Protein AF-A0A524D6E2-F1 (afdb_monomer)

Solvent-accessible surface area (backbone atoms only — not comparable to full-atom values): 16833 Å² total; per-residue (Å²): 96,35,36,47,26,42,24,37,19,41,78,68,62,78,94,51,56,70,67,58,39,50,53,50,49,57,64,48,39,58,55,50,36,52,50,49,55,52,50,46,50,57,36,43,76,75,73,28,54,68,74,40,39,32,40,21,22,34,39,78,40,74,77,66,96,82,85,77,48,86,92,45,41,68,63,51,49,59,48,46,59,56,48,51,54,53,51,55,58,48,29,64,77,44,72,35,65,35,39,19,32,21,55,29,44,43,36,72,49,91,70,83,54,68,65,60,49,59,57,53,68,46,47,42,56,55,38,70,74,32,87,45,39,23,26,15,39,32,21,27,31,92,90,63,44,70,33,63,66,52,51,54,54,50,52,55,41,49,58,64,25,53,82,37,76,70,48,35,61,28,48,40,82,36,61,65,72,61,52,76,40,29,24,45,46,84,16,68,15,25,23,56,6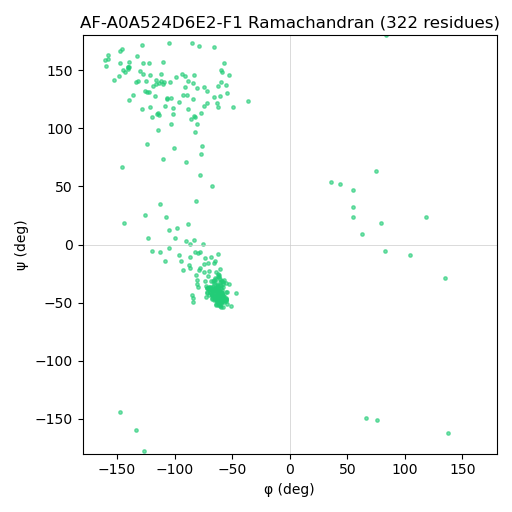2,94,64,42,31,33,12,32,20,36,31,30,11,33,51,54,32,52,43,42,73,74,32,81,55,71,71,39,30,40,52,51,43,26,52,52,46,52,52,50,49,54,56,52,49,53,57,41,49,55,50,17,66,75,68,76,34,41,63,43,29,32,24,65,26,42,36,48,38,80,37,66,74,21,5,43,36,38,35,37,27,66,76,74,42,97,43,76,81,41,90,63,37,69,54,43,50,48,46,58,33,68,20,51,82,84,91,52,91,46,63,28,58,79,46,30,78,76,79,57,49,87,41,16,36,45,49,39,58,76,76,109

Radius of gyration: 20.36 Å; Cα contacts (8 Å, |Δi|>4): 630; chains: 1; bounding box: 58×38×54 Å

Nearest PDB structures (foldseek):
  2nqj-assembly1_A  TM=4.688E-01  e=8.522E-02  Escherichia coli
  2nq9-assembly1_A  TM=4.777E-01  e=1.265E-01  Escherichia coli
  4k1g-assembly2_B  TM=4.687E-01  e=1.338E-01  Escherichia coli K-12
  6rfq-assembly1_E  TM=4.691E-01  e=7.680E-01  Yarrowia lipolytica
  4k3z-assembly1_A-2  TM=4.293E-01  e=7.259E-01  Brucella melitensis bv. 1 str. 16M

pLDDT: mean 92.88, std 7.25, range [51.66, 98.75]

Secondary structure (DSSP, 8-state):
-EEEEEEEEE---TTS-HHHHHHHHHHHHHHHHHHHHHHHHHHHHTT--B--EEEEE--SB-S-TTSS-TTTHHHHHHHHHHHHHHHHHHHHHTT--EEEEEEEEGGG-S---HHHHHHHTTHHHHHHH-TTEEEEEEEEETTTEE-HHHHHHHHHHHHHHTTSTTGGGGEEEEES--GGGT---TTT----SSS-EEEEEEE-HHHHHHHHHH-SSHHHHHHHHHHHHHHHHHHHHHHHHHHHHHHT-EEEEEEEEEE--SSGGG-HHHHHHTTT-SSTTSTTHHHHHHHHHHHS-SS-TTB-S--S----TTT-HHHHHHT-

Mean predicted aligned error: 4.17 Å

Structure (mmCIF, N/CA/C/O backbone):
data_AF-A0A524D6E2-F1
#
_entry.id   AF-A0A524D6E2-F1
#
loop_
_atom_site.group_PDB
_atom_site.id
_atom_site.type_symbol
_atom_site.label_atom_id
_atom_site.label_alt_id
_atom_site.label_comp_id
_atom_site.label_asym_id
_atom_site.label_entity_id
_atom_site.label_seq_id
_atom_site.pdbx_PDB_ins_code
_atom_site.Cartn_x
_atom_site.Cartn_y
_atom_site.Cartn_z
_atom_site.occupancy
_atom_site.B_iso_or_equiv
_atom_site.auth_seq_id
_atom_site.auth_comp_id
_atom_site.auth_asym_id
_atom_site.auth_atom_id
_atom_site.pdbx_PDB_model_num
ATOM 1 N N . MET A 1 1 ? -6.687 -2.190 16.805 1.00 92.81 1 MET A N 1
ATOM 2 C CA . MET A 1 1 ? -5.902 -1.745 15.635 1.00 92.81 1 MET A CA 1
ATOM 3 C C . MET A 1 1 ? -4.507 -2.357 15.601 1.00 92.81 1 MET A C 1
ATOM 5 O O . MET A 1 1 ? -3.911 -2.605 16.647 1.00 92.81 1 MET A O 1
ATOM 9 N N . LYS A 1 2 ? -3.961 -2.511 14.388 1.00 96.00 2 LYS A N 1
ATOM 10 C CA . LYS A 1 2 ? -2.558 -2.835 14.080 1.00 96.00 2 LYS A CA 1
ATOM 11 C C . LYS A 1 2 ? -2.001 -1.914 12.988 1.00 96.00 2 LYS A C 1
ATOM 13 O O . LYS A 1 2 ? -2.765 -1.320 12.223 1.00 96.00 2 LYS A O 1
ATOM 18 N N . ILE A 1 3 ? -0.674 -1.841 12.872 1.00 97.56 3 ILE A N 1
ATOM 19 C CA . ILE A 1 3 ? -0.018 -1.303 11.674 1.00 97.56 3 ILE A CA 1
ATOM 20 C C . ILE A 1 3 ? -0.005 -2.420 10.627 1.00 97.56 3 ILE A C 1
ATOM 22 O O . ILE A 1 3 ? 0.785 -3.362 10.706 1.00 97.56 3 ILE A O 1
ATOM 26 N N . ARG A 1 4 ? -0.893 -2.330 9.635 1.00 95.88 4 ARG A N 1
ATOM 27 C CA . ARG A 1 4 ? -0.997 -3.319 8.553 1.00 95.88 4 ARG A CA 1
ATOM 28 C C . ARG A 1 4 ? 0.272 -3.371 7.721 1.00 95.88 4 ARG A C 1
ATOM 30 O O . ARG A 1 4 ? 0.711 -4.450 7.324 1.00 95.88 4 ARG A O 1
ATOM 37 N N . ALA A 1 5 ? 0.848 -2.205 7.448 1.00 97.06 5 ALA A N 1
ATOM 38 C CA . ALA A 1 5 ? 2.053 -2.102 6.647 1.00 97.06 5 ALA A CA 1
ATOM 39 C C . ALA A 1 5 ? 2.882 -0.872 6.995 1.00 97.06 5 ALA A C 1
ATOM 41 O O . ALA A 1 5 ? 2.333 0.220 7.151 1.00 97.06 5 ALA A O 1
ATOM 42 N N . ILE A 1 6 ? 4.200 -1.049 6.987 1.00 98.25 6 ILE A N 1
ATOM 43 C CA . ILE A 1 6 ? 5.169 0.022 6.747 1.00 98.25 6 ILE A CA 1
ATOM 44 C C . ILE A 1 6 ? 5.622 -0.135 5.297 1.00 98.25 6 ILE A C 1
ATOM 46 O O . ILE A 1 6 ? 6.172 -1.172 4.940 1.00 98.25 6 ILE A O 1
ATOM 50 N N . THR A 1 7 ? 5.360 0.854 4.444 1.00 97.94 7 THR A N 1
ATOM 51 C CA . THR A 1 7 ? 5.777 0.814 3.032 1.00 97.94 7 THR A CA 1
ATOM 52 C C . THR A 1 7 ? 6.823 1.879 2.778 1.00 97.94 7 THR A C 1
ATOM 54 O O . THR A 1 7 ? 6.499 3.063 2.807 1.00 97.94 7 THR A O 1
ATOM 57 N N . ILE A 1 8 ? 8.059 1.463 2.520 1.00 97.56 8 ILE A N 1
ATOM 58 C CA . ILE A 1 8 ? 9.171 2.337 2.143 1.00 97.56 8 ILE A CA 1
ATOM 59 C C . ILE A 1 8 ? 9.200 2.448 0.619 1.00 97.56 8 ILE A C 1
ATOM 61 O O . ILE A 1 8 ? 9.065 1.449 -0.075 1.00 97.56 8 ILE A O 1
ATOM 65 N N . GLY A 1 9 ? 9.384 3.651 0.090 1.00 96.12 9 GLY A N 1
ATOM 66 C CA . GLY A 1 9 ? 9.575 3.900 -1.332 1.00 96.12 9 GLY A CA 1
ATOM 67 C C . GLY A 1 9 ? 10.933 4.531 -1.611 1.00 96.12 9 GLY A C 1
ATOM 68 O O . GLY A 1 9 ? 11.322 5.450 -0.890 1.00 96.12 9 GLY A O 1
ATOM 69 N N . ASP A 1 10 ? 11.625 4.061 -2.651 1.00 95.50 10 ASP A N 1
ATOM 70 C CA . ASP A 1 10 ? 12.885 4.635 -3.157 1.00 95.50 10 ASP A CA 1
ATOM 71 C C . ASP A 1 10 ? 12.984 4.459 -4.688 1.00 95.50 10 ASP A C 1
ATOM 73 O O . ASP A 1 10 ? 12.212 3.714 -5.296 1.00 95.50 10 ASP A O 1
ATOM 77 N N . ASN A 1 11 ? 13.922 5.155 -5.334 1.00 94.06 11 ASN A N 1
ATOM 78 C CA . ASN A 1 11 ? 14.188 4.985 -6.761 1.00 94.06 11 ASN A CA 1
ATOM 79 C C . ASN A 1 11 ? 15.173 3.843 -7.004 1.00 94.06 11 ASN A C 1
ATOM 81 O O . ASN A 1 11 ? 16.371 3.997 -6.776 1.00 94.06 11 ASN A O 1
ATOM 85 N N . ILE A 1 12 ? 14.685 2.729 -7.541 1.00 94.81 12 ILE A N 1
ATOM 86 C CA . ILE A 1 12 ? 15.519 1.579 -7.899 1.00 94.81 12 ILE A CA 1
ATOM 87 C C . ILE A 1 12 ? 16.200 1.838 -9.253 1.00 94.81 12 ILE A C 1
ATOM 89 O O . ILE A 1 12 ? 15.528 2.270 -10.195 1.00 94.81 12 ILE A O 1
ATOM 93 N N . PRO A 1 13 ? 17.507 1.572 -9.419 1.00 93.62 13 PRO A N 1
ATOM 94 C CA . PRO A 1 13 ? 18.223 1.813 -10.669 1.00 93.62 13 PRO A CA 1
ATOM 95 C C . PRO A 1 13 ? 17.928 0.724 -11.717 1.00 93.62 13 PRO A C 1
ATOM 97 O O . PRO A 1 13 ? 18.834 0.045 -12.204 1.00 93.62 13 PRO A O 1
ATOM 100 N N . PHE A 1 14 ? 16.659 0.558 -12.094 1.00 92.19 14 PHE A N 1
ATOM 101 C CA . PHE A 1 14 ? 16.258 -0.347 -13.170 1.00 92.19 14 PHE A CA 1
ATOM 102 C C . PHE A 1 14 ? 17.038 -0.066 -14.453 1.00 92.19 14 PHE A C 1
ATOM 104 O O . PHE A 1 14 ? 17.368 1.084 -14.767 1.00 92.19 14 PHE A O 1
ATOM 111 N N . LEU A 1 15 ? 17.312 -1.139 -15.195 1.00 91.19 15 LEU A N 1
ATOM 112 C CA . LEU A 1 15 ? 18.100 -1.147 -16.428 1.00 91.19 15 LEU A CA 1
ATOM 113 C C . LEU A 1 15 ? 19.569 -0.702 -16.266 1.00 91.19 15 LEU A C 1
ATOM 115 O O . LEU A 1 15 ? 20.278 -0.555 -17.258 1.00 91.19 15 LEU A O 1
ATOM 119 N N . SER A 1 16 ? 20.067 -0.524 -15.036 1.00 91.44 16 SER A N 1
ATOM 120 C CA . SE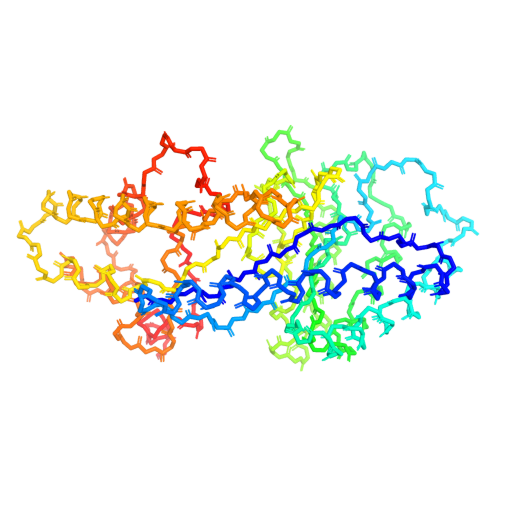R A 1 16 ? 21.513 -0.474 -14.748 1.00 91.44 16 SER A CA 1
ATOM 121 C C . SER A 1 16 ? 22.124 -1.883 -14.718 1.00 91.44 16 SER A C 1
ATOM 123 O O . SER A 1 16 ? 21.415 -2.874 -14.907 1.00 91.44 16 SER A O 1
ATOM 125 N N . SER A 1 17 ? 23.456 -2.031 -14.648 1.00 93.94 17 SER A N 1
ATOM 126 C CA . SER A 1 17 ? 24.073 -3.374 -14.611 1.00 93.94 17 SER A CA 1
ATOM 127 C C . SER A 1 17 ? 23.561 -4.154 -13.401 1.00 93.94 17 SER A C 1
ATOM 129 O O . SER A 1 17 ? 23.257 -3.559 -12.372 1.00 93.94 17 SER A O 1
ATOM 131 N N . ASN A 1 18 ? 23.468 -5.480 -13.518 1.00 95.88 18 ASN A N 1
ATOM 132 C CA . ASN A 1 18 ? 23.015 -6.315 -12.402 1.00 95.88 18 ASN A CA 1
ATOM 133 C C . ASN A 1 18 ? 23.906 -6.125 -11.166 1.00 95.88 18 ASN A C 1
ATOM 135 O O . ASN A 1 18 ? 23.397 -6.091 -10.059 1.00 95.88 18 ASN A O 1
ATOM 139 N N . GLU A 1 19 ? 25.208 -5.899 -11.361 1.00 96.31 19 GLU A N 1
ATOM 140 C CA . GLU A 1 19 ? 26.141 -5.534 -10.289 1.00 96.31 19 GLU A CA 1
ATOM 141 C C . GLU A 1 19 ? 25.764 -4.209 -9.609 1.00 96.31 19 GLU A C 1
ATOM 143 O O . GLU A 1 19 ? 25.676 -4.156 -8.388 1.00 96.31 19 GLU A O 1
ATOM 148 N N . ASN A 1 20 ? 25.474 -3.155 -10.381 1.00 96.19 20 ASN A N 1
ATOM 149 C CA . ASN A 1 20 ? 25.066 -1.860 -9.828 1.00 96.19 20 ASN A CA 1
ATOM 150 C C . ASN A 1 20 ? 23.742 -1.976 -9.060 1.00 96.19 20 ASN A C 1
ATOM 152 O O . ASN A 1 20 ? 23.631 -1.470 -7.945 1.00 96.19 20 ASN A O 1
ATOM 156 N N . LEU A 1 21 ? 22.765 -2.702 -9.616 1.00 97.12 21 LEU A N 1
ATOM 157 C CA . LEU A 1 21 ? 21.513 -2.982 -8.923 1.00 97.12 21 LEU A CA 1
ATOM 158 C C . LEU A 1 21 ? 21.759 -3.732 -7.610 1.00 97.12 21 LEU A C 1
ATOM 160 O O . LEU A 1 21 ? 21.264 -3.287 -6.582 1.00 97.12 21 LEU A O 1
ATOM 164 N N . SER A 1 22 ? 22.525 -4.824 -7.621 1.00 97.56 22 SER A N 1
ATOM 165 C CA . SER A 1 22 ? 22.808 -5.609 -6.414 1.00 97.56 22 SER A CA 1
ATOM 166 C C . SER A 1 22 ? 23.468 -4.766 -5.325 1.00 97.56 22 SER A C 1
ATOM 168 O O . SER A 1 22 ? 22.979 -4.757 -4.198 1.00 97.56 22 SER A O 1
ATOM 170 N N . THR A 1 23 ? 24.503 -3.991 -5.667 1.00 97.62 23 THR A N 1
ATOM 171 C CA . THR A 1 23 ? 25.169 -3.081 -4.720 1.00 97.62 23 THR A CA 1
ATOM 172 C C . THR A 1 23 ? 24.194 -2.046 -4.163 1.00 97.62 23 THR A C 1
ATOM 174 O O . THR A 1 23 ? 24.157 -1.808 -2.958 1.00 97.62 23 THR A O 1
ATOM 177 N N . PHE A 1 24 ? 23.350 -1.460 -5.019 1.00 96.94 24 PHE A N 1
ATOM 178 C CA . PHE A 1 24 ? 22.326 -0.515 -4.579 1.00 96.94 24 PHE A CA 1
ATOM 179 C C . PHE A 1 24 ? 21.336 -1.157 -3.599 1.00 96.94 24 PHE A C 1
ATOM 181 O O . PHE A 1 24 ? 21.019 -0.556 -2.571 1.00 96.94 24 PHE A O 1
ATOM 188 N N . MET A 1 25 ? 20.843 -2.364 -3.900 1.00 97.94 25 MET A N 1
ATOM 189 C CA . MET A 1 25 ? 19.904 -3.070 -3.027 1.00 97.94 25 MET A CA 1
ATOM 190 C C . MET A 1 25 ? 20.558 -3.391 -1.678 1.00 97.94 25 MET A C 1
ATOM 192 O O . MET A 1 25 ? 19.959 -3.114 -0.645 1.00 97.94 25 MET A O 1
ATOM 196 N N . GLU A 1 26 ? 21.798 -3.880 -1.658 1.00 97.25 26 GLU A N 1
ATOM 197 C CA . GLU A 1 26 ? 22.535 -4.180 -0.421 1.00 97.25 26 GLU A CA 1
ATOM 198 C C . GLU A 1 26 ? 22.689 -2.934 0.480 1.00 97.25 26 GLU A C 1
ATOM 200 O O . GLU A 1 26 ? 22.337 -2.933 1.669 1.00 97.25 26 GLU A O 1
ATOM 205 N N . GLU A 1 27 ? 23.140 -1.819 -0.100 1.00 96.75 27 GLU A N 1
ATOM 206 C CA . GLU A 1 27 ? 23.352 -0.563 0.626 1.00 96.75 27 GLU A CA 1
ATOM 207 C C . GLU A 1 27 ? 22.051 0.062 1.147 1.00 96.75 27 GLU A C 1
ATOM 209 O O . GLU A 1 27 ? 22.032 0.670 2.222 1.00 96.75 27 GLU A O 1
ATOM 214 N N . LYS A 1 28 ? 20.961 -0.031 0.380 1.00 97.31 28 LYS A N 1
ATOM 215 C CA . LYS A 1 28 ? 19.680 0.590 0.738 1.00 97.31 28 LYS A CA 1
ATOM 216 C C . LYS A 1 28 ? 18.856 -0.273 1.672 1.00 97.31 28 LYS A C 1
ATOM 218 O O . LYS A 1 28 ? 18.345 0.239 2.669 1.00 97.31 28 LYS A O 1
ATOM 223 N N . LEU A 1 29 ? 18.736 -1.565 1.381 1.00 97.88 29 LEU A N 1
ATOM 224 C CA . LEU A 1 29 ? 17.897 -2.459 2.168 1.00 97.88 29 LEU A CA 1
ATOM 225 C C . LEU A 1 29 ? 18.455 -2.678 3.574 1.00 97.88 29 LEU A C 1
ATOM 227 O O . LEU A 1 29 ? 17.665 -2.766 4.505 1.00 97.88 29 LEU A O 1
ATOM 231 N N . SER A 1 30 ? 19.777 -2.640 3.771 1.00 97.50 30 SER A N 1
ATOM 232 C CA . SER A 1 30 ? 20.366 -2.654 5.120 1.00 97.50 30 SER A CA 1
ATOM 233 C C . SER A 1 30 ? 19.895 -1.473 5.982 1.00 97.50 30 SER A C 1
ATOM 235 O O . SER A 1 30 ? 19.531 -1.646 7.147 1.00 97.50 30 SER A O 1
ATOM 237 N N . LYS A 1 31 ? 19.818 -0.267 5.404 1.00 98.06 31 LYS A N 1
ATOM 238 C CA . LYS A 1 31 ? 19.288 0.926 6.088 1.00 98.06 31 LYS A CA 1
ATOM 239 C C . LYS A 1 31 ? 17.786 0.818 6.337 1.00 98.06 31 LYS A C 1
ATOM 241 O O . LYS A 1 31 ? 17.310 1.166 7.414 1.00 98.06 31 LYS A O 1
ATOM 246 N N . PHE A 1 32 ? 17.034 0.320 5.359 1.00 98.25 32 PHE A N 1
ATOM 247 C CA . PHE A 1 32 ? 15.584 0.158 5.474 1.00 98.25 32 PHE A CA 1
ATOM 248 C C . PHE A 1 32 ? 15.185 -0.926 6.471 1.00 98.25 32 PHE A C 1
ATOM 250 O O . PHE A 1 32 ? 14.230 -0.730 7.220 1.00 98.25 32 PHE A O 1
ATOM 257 N N . GLN A 1 33 ? 15.940 -2.021 6.549 1.00 98.25 33 GLN A N 1
ATOM 258 C CA . GLN A 1 33 ? 15.783 -3.026 7.593 1.00 98.25 33 GLN A CA 1
ATOM 259 C C . GLN A 1 33 ? 15.947 -2.380 8.967 1.00 98.25 33 GLN A C 1
ATOM 261 O O . GLN A 1 33 ? 15.095 -2.560 9.835 1.00 98.25 33 GLN A O 1
ATOM 266 N N . LYS A 1 34 ? 16.990 -1.560 9.146 1.00 98.44 34 LYS A N 1
ATOM 267 C CA . LYS A 1 34 ? 17.230 -0.898 10.426 1.00 98.44 34 LYS A CA 1
ATOM 268 C C . LYS A 1 34 ? 16.104 0.070 10.814 1.00 98.44 34 LYS A C 1
ATOM 270 O O . LYS A 1 34 ? 15.647 0.045 11.956 1.00 98.44 34 LYS A O 1
ATOM 275 N N . LEU A 1 35 ? 15.612 0.865 9.862 1.00 98.62 35 LEU A N 1
ATOM 276 C CA . LEU A 1 35 ? 14.430 1.712 10.050 1.00 98.62 35 LEU A CA 1
ATOM 277 C C . LEU A 1 35 ? 13.195 0.889 10.452 1.00 98.62 35 LEU A C 1
ATOM 279 O O . LEU A 1 35 ? 12.483 1.267 11.381 1.00 98.62 35 LEU A O 1
ATOM 283 N N . ASN A 1 36 ? 12.938 -0.229 9.767 1.00 98.62 36 ASN A N 1
ATOM 284 C CA . ASN A 1 36 ? 11.809 -1.106 10.071 1.00 98.62 36 ASN A CA 1
ATOM 285 C C . ASN A 1 36 ? 11.907 -1.674 11.491 1.00 98.62 36 ASN A C 1
ATOM 287 O O . ASN A 1 36 ? 10.925 -1.621 12.224 1.00 98.62 36 ASN A O 1
ATOM 291 N N . GLU A 1 37 ? 13.074 -2.173 11.904 1.00 98.56 37 GLU A N 1
ATOM 292 C CA . GLU A 1 37 ? 13.299 -2.689 13.262 1.00 98.56 37 GLU A CA 1
ATOM 293 C C . GLU A 1 37 ? 12.996 -1.637 14.337 1.00 98.56 37 GLU A C 1
ATOM 295 O O . GLU A 1 37 ? 12.324 -1.935 15.330 1.00 98.56 37 GLU A O 1
ATOM 300 N N . ASP A 1 38 ? 13.459 -0.403 14.129 1.00 98.69 38 ASP A N 1
ATOM 301 C CA . ASP A 1 38 ? 13.256 0.690 15.077 1.00 98.69 38 ASP A CA 1
ATOM 302 C C . ASP A 1 38 ? 11.782 1.137 15.113 1.00 98.69 38 ASP A C 1
ATOM 304 O O . ASP A 1 38 ? 11.210 1.265 16.196 1.00 98.69 38 ASP A O 1
ATOM 308 N N . LEU A 1 39 ? 11.117 1.270 13.956 1.00 98.69 39 LEU A N 1
ATOM 309 C CA . LEU A 1 39 ? 9.676 1.553 13.884 1.00 98.69 39 LEU A CA 1
ATOM 310 C C . LEU A 1 39 ? 8.843 0.459 14.563 1.00 98.69 39 LEU A C 1
ATOM 312 O O . LEU A 1 39 ? 7.952 0.764 15.353 1.00 98.69 39 LEU A O 1
ATOM 316 N N . ILE A 1 40 ? 9.137 -0.816 14.289 1.00 98.75 40 ILE A N 1
ATOM 317 C CA . ILE A 1 40 ? 8.452 -1.961 14.905 1.00 98.75 40 ILE A CA 1
ATOM 318 C C . ILE A 1 40 ? 8.597 -1.909 16.426 1.00 98.75 40 ILE A C 1
ATOM 320 O O . ILE A 1 40 ? 7.624 -2.125 17.153 1.00 98.75 40 ILE A O 1
ATOM 324 N N . LYS A 1 41 ? 9.799 -1.602 16.921 1.00 98.69 41 LYS A N 1
ATOM 325 C CA . LYS A 1 41 ? 10.058 -1.461 18.352 1.00 98.69 41 LYS A CA 1
ATOM 326 C C . LYS A 1 41 ? 9.246 -0.318 18.963 1.00 98.69 41 LYS A C 1
ATOM 328 O O . LYS A 1 41 ? 8.600 -0.531 19.988 1.00 98.69 41 LYS A O 1
ATOM 333 N N . GLU A 1 42 ? 9.242 0.863 18.350 1.00 98.62 42 GLU A N 1
ATOM 334 C CA . GLU A 1 42 ? 8.511 2.016 18.885 1.00 98.62 42 GLU A CA 1
ATOM 335 C C . GLU A 1 42 ? 6.990 1.836 18.823 1.00 98.62 42 GLU A C 1
ATOM 337 O O . GLU A 1 42 ? 6.290 2.156 19.785 1.00 98.62 42 GLU A O 1
ATOM 342 N N . PHE A 1 43 ? 6.457 1.227 17.761 1.00 98.62 43 PHE A N 1
ATOM 343 C CA . PHE A 1 43 ? 5.037 0.871 17.713 1.00 98.62 43 PHE A CA 1
ATOM 344 C C . PHE A 1 43 ? 4.671 -0.167 18.775 1.00 98.62 43 PHE A C 1
ATOM 346 O O . PHE A 1 43 ? 3.650 -0.022 19.452 1.00 98.62 43 PHE A O 1
ATOM 353 N N . LYS A 1 44 ? 5.540 -1.151 19.027 1.00 98.31 44 LYS A N 1
ATOM 354 C CA . LYS A 1 44 ? 5.337 -2.121 20.107 1.00 98.31 44 LYS A CA 1
ATOM 355 C C . LYS A 1 44 ? 5.326 -1.463 21.491 1.00 98.31 44 LYS A C 1
ATOM 357 O O . LYS A 1 44 ? 4.535 -1.878 22.337 1.00 98.31 44 LYS A O 1
ATOM 362 N N . ASN A 1 45 ? 6.138 -0.427 21.722 1.00 98.06 45 ASN A N 1
ATOM 363 C CA . ASN A 1 45 ? 6.150 0.325 22.988 1.00 98.06 45 ASN A CA 1
ATOM 364 C C . ASN A 1 45 ? 4.802 1.001 23.288 1.00 98.06 45 ASN A C 1
ATOM 366 O O . ASN A 1 45 ? 4.449 1.169 24.454 1.00 98.06 45 ASN A O 1
ATOM 370 N N . VAL A 1 46 ? 4.032 1.349 22.252 1.00 97.31 46 VAL A N 1
ATOM 371 C CA . VAL A 1 46 ? 2.663 1.881 22.378 1.00 97.31 46 VAL A CA 1
ATOM 372 C C . VAL A 1 46 ? 1.578 0.815 22.171 1.00 97.31 46 VAL A C 1
ATOM 374 O O . VAL A 1 46 ? 0.405 1.146 22.016 1.00 97.31 46 VAL A O 1
ATOM 377 N N . GLY A 1 47 ? 1.948 -0.469 22.200 1.00 97.06 47 GLY A N 1
ATOM 378 C CA . GLY A 1 47 ? 1.017 -1.598 22.135 1.00 97.06 47 GLY A CA 1
ATOM 379 C C . GLY A 1 47 ? 0.507 -1.939 20.733 1.00 97.06 47 GLY A C 1
ATOM 380 O O . GLY A 1 47 ? -0.508 -2.622 20.617 1.00 97.06 47 GLY A O 1
ATOM 381 N N . LEU A 1 48 ? 1.180 -1.480 19.675 1.00 97.56 48 LEU A N 1
ATOM 382 C CA . LEU A 1 48 ? 0.803 -1.743 18.287 1.00 97.56 48 LEU A CA 1
ATOM 383 C C . LEU A 1 48 ? 1.747 -2.756 17.638 1.00 97.56 48 LEU A C 1
ATOM 385 O O . LEU A 1 48 ? 2.963 -2.579 17.608 1.00 97.56 48 LEU A O 1
ATOM 389 N N . GLU A 1 49 ? 1.168 -3.812 17.077 1.00 97.69 49 GLU A N 1
ATOM 390 C CA . GLU A 1 49 ? 1.891 -4.772 16.244 1.00 97.69 49 GLU A CA 1
ATOM 391 C C . GLU A 1 49 ? 1.998 -4.264 14.803 1.00 97.69 49 GLU A C 1
ATOM 393 O O . GLU A 1 49 ? 1.066 -3.642 14.282 1.00 97.69 49 GLU A O 1
ATOM 398 N N . VAL A 1 50 ? 3.114 -4.585 14.147 1.00 98.12 50 VAL A N 1
ATOM 399 C CA . VAL A 1 50 ? 3.307 -4.387 12.707 1.00 98.12 50 VAL A CA 1
ATOM 400 C C . VAL A 1 50 ? 3.159 -5.736 12.017 1.00 98.12 50 VAL A C 1
ATOM 402 O O . VAL A 1 50 ? 3.822 -6.695 12.405 1.00 98.12 50 VAL A O 1
ATOM 405 N N . GLN A 1 51 ? 2.278 -5.819 11.021 1.00 97.00 51 GLN A N 1
ATOM 406 C CA . GLN A 1 51 ? 2.024 -7.068 10.300 1.00 97.00 51 GLN A CA 1
ATOM 407 C C . GLN A 1 51 ? 3.022 -7.300 9.170 1.00 97.00 51 GLN A C 1
ATOM 409 O O . GLN A 1 51 ? 3.459 -8.430 8.999 1.00 97.00 51 GLN A O 1
ATOM 414 N N . THR A 1 52 ? 3.335 -6.261 8.388 1.00 97.44 52 THR A N 1
ATOM 415 C CA . THR A 1 52 ? 4.221 -6.394 7.224 1.00 97.44 52 THR A CA 1
ATOM 416 C C . THR A 1 52 ? 5.096 -5.162 7.006 1.00 97.44 52 THR A C 1
ATOM 418 O O . THR A 1 52 ? 4.688 -4.031 7.296 1.00 97.44 52 THR A O 1
ATOM 421 N N . THR A 1 53 ? 6.279 -5.375 6.446 1.00 98.19 53 THR A N 1
ATOM 422 C CA . THR A 1 53 ? 7.184 -4.351 5.923 1.00 98.19 53 THR A CA 1
ATOM 423 C C . THR A 1 53 ? 7.294 -4.517 4.411 1.00 98.19 53 THR A C 1
ATOM 425 O O . THR A 1 53 ? 7.282 -5.621 3.870 1.00 98.19 53 THR A O 1
ATOM 428 N N . ARG A 1 54 ? 7.306 -3.405 3.683 1.00 98.19 54 ARG A N 1
ATOM 429 C CA . ARG A 1 54 ? 7.158 -3.418 2.226 1.00 98.19 54 ARG A CA 1
ATOM 430 C C . ARG A 1 54 ? 8.071 -2.399 1.580 1.00 98.19 54 ARG A C 1
ATOM 432 O O . ARG A 1 54 ? 8.353 -1.353 2.164 1.00 98.19 54 ARG A O 1
ATOM 439 N N . LEU A 1 55 ? 8.454 -2.682 0.343 1.00 97.75 55 LEU A N 1
ATOM 440 C CA . LEU A 1 55 ? 9.184 -1.771 -0.525 1.00 97.75 55 LEU A CA 1
ATOM 441 C C . LEU A 1 55 ? 8.329 -1.418 -1.745 1.00 97.75 55 LEU A C 1
ATOM 443 O O . LEU A 1 55 ? 7.662 -2.277 -2.310 1.00 97.75 55 LEU A O 1
ATOM 447 N N . CYS A 1 56 ? 8.368 -0.178 -2.211 1.00 96.75 56 CYS A N 1
ATOM 448 C CA . CYS A 1 56 ? 7.877 0.168 -3.537 1.00 96.75 56 CYS A CA 1
ATOM 449 C C . CYS A 1 56 ? 8.898 0.992 -4.317 1.00 96.75 56 CYS A C 1
ATOM 451 O O . CYS A 1 56 ? 9.694 1.737 -3.748 1.00 96.75 56 CYS A O 1
ATOM 453 N N . SER A 1 57 ? 8.899 0.843 -5.636 1.00 95.38 57 SER A N 1
ATOM 454 C CA . SER A 1 57 ? 9.761 1.637 -6.508 1.00 95.38 57 SER A CA 1
ATOM 455 C C . SER A 1 57 ? 8.974 2.708 -7.240 1.00 95.38 57 SER A C 1
ATOM 457 O O . SER A 1 57 ? 7.740 2.733 -7.243 1.00 95.38 57 SER A O 1
ATOM 459 N N . GLN A 1 58 ? 9.693 3.567 -7.951 1.00 93.38 58 GLN A N 1
ATOM 460 C CA . GLN A 1 58 ? 9.100 4.360 -9.014 1.00 93.38 58 GLN A CA 1
ATOM 461 C C . GLN A 1 58 ? 8.441 3.481 -10.086 1.00 93.38 58 GLN A C 1
ATOM 463 O O . GLN A 1 58 ? 8.835 2.317 -10.235 1.00 93.38 58 GLN A O 1
ATOM 468 N N . PRO A 1 59 ? 7.464 4.017 -10.845 1.00 91.44 59 PRO A N 1
ATOM 469 C CA . PRO A 1 59 ? 6.901 3.298 -11.975 1.00 91.44 59 PRO A CA 1
ATOM 470 C C . PRO A 1 59 ? 7.999 2.892 -12.956 1.00 91.44 59 PRO A C 1
ATOM 472 O O . PRO A 1 59 ? 8.869 3.711 -13.264 1.00 91.44 59 PRO A O 1
ATOM 475 N N . LEU A 1 60 ? 7.941 1.663 -13.470 1.00 88.50 60 LEU A N 1
ATOM 476 C CA . LEU A 1 60 ? 8.915 1.176 -14.451 1.00 88.50 60 LEU A CA 1
ATOM 477 C C . LEU A 1 60 ? 8.892 2.021 -15.728 1.00 88.50 60 LEU A C 1
ATOM 479 O O . LEU A 1 60 ? 9.942 2.309 -16.305 1.00 88.50 60 LEU A O 1
ATOM 483 N N . TYR A 1 61 ? 7.705 2.500 -16.105 1.00 82.75 61 TYR A N 1
ATOM 484 C CA . TYR A 1 61 ? 7.511 3.415 -17.221 1.00 82.75 61 TYR A CA 1
ATOM 485 C C . TYR A 1 61 ? 6.784 4.707 -16.776 1.00 82.75 61 TYR A C 1
ATOM 487 O O . TYR A 1 61 ? 5.552 4.803 -16.836 1.00 82.75 61 TYR A O 1
ATOM 495 N N . PRO A 1 62 ? 7.519 5.732 -16.294 1.00 69.19 62 PRO A N 1
ATOM 496 C CA . PRO A 1 62 ? 6.942 6.945 -15.705 1.00 69.19 62 PRO A CA 1
ATOM 497 C C . PRO A 1 62 ? 6.526 8.026 -16.724 1.00 69.19 62 PRO A C 1
ATOM 499 O O . PRO A 1 62 ? 6.057 9.083 -16.299 1.00 69.19 62 PRO A O 1
ATOM 502 N N . ASN A 1 63 ? 6.636 7.750 -18.034 1.00 63.56 63 ASN A N 1
ATOM 503 C CA . ASN A 1 63 ? 6.369 8.655 -19.166 1.00 63.56 63 ASN A CA 1
ATOM 504 C C . ASN A 1 63 ? 7.449 9.730 -19.422 1.00 63.56 63 ASN A C 1
ATOM 506 O O . ASN A 1 63 ? 7.178 10.929 -19.355 1.00 63.56 63 ASN A O 1
ATOM 510 N N . THR A 1 64 ? 8.668 9.299 -19.755 1.00 52.09 64 THR A N 1
ATOM 511 C CA . THR A 1 64 ? 9.700 10.165 -20.350 1.00 52.09 64 THR A CA 1
ATOM 512 C C . THR A 1 64 ? 10.380 9.434 -21.498 1.00 52.09 64 THR A C 1
ATOM 514 O O . THR A 1 64 ? 10.835 8.302 -21.326 1.00 52.09 64 THR A O 1
ATOM 517 N N . GLU A 1 65 ? 10.441 10.105 -22.647 1.00 51.66 65 GLU A N 1
ATOM 518 C CA . GLU A 1 65 ? 11.370 9.836 -23.744 1.00 51.66 65 GLU A CA 1
ATOM 519 C C . GLU A 1 65 ? 12.730 9.399 -23.156 1.00 51.66 65 GLU A C 1
ATOM 521 O O . GLU A 1 65 ? 13.254 10.102 -22.299 1.00 51.66 65 GLU A O 1
ATOM 526 N N . GLU A 1 66 ? 13.229 8.211 -23.542 1.00 52.56 66 GLU A N 1
ATOM 527 C CA . GLU A 1 66 ? 14.657 7.804 -23.627 1.00 52.56 66 GLU A CA 1
ATOM 528 C C . GLU A 1 66 ? 15.044 6.420 -23.063 1.00 52.56 66 GLU A C 1
ATOM 530 O O . GLU A 1 66 ? 15.981 5.836 -23.601 1.00 52.56 66 GLU A O 1
ATOM 535 N N . LYS A 1 67 ? 14.377 5.819 -22.060 1.00 56.78 67 LYS A N 1
ATOM 536 C CA . LYS A 1 67 ? 14.911 4.555 -21.477 1.00 56.78 67 LYS A CA 1
ATOM 537 C C . LYS A 1 67 ? 14.530 3.270 -22.221 1.00 56.78 67 LYS A C 1
ATOM 539 O O . LYS A 1 67 ? 15.403 2.453 -22.512 1.00 56.78 67 LYS A O 1
ATOM 544 N N . ILE A 1 68 ? 13.247 3.088 -22.528 1.00 64.19 68 ILE A N 1
ATOM 545 C CA . ILE A 1 68 ? 12.742 1.914 -23.253 1.00 64.19 68 ILE A CA 1
ATOM 546 C C . ILE A 1 68 ? 12.061 2.417 -24.525 1.00 64.19 68 ILE A C 1
ATOM 548 O O . ILE A 1 68 ? 11.109 3.193 -24.451 1.00 64.19 68 ILE A O 1
ATOM 552 N N . ASN A 1 69 ? 12.584 2.016 -25.680 1.00 71.50 69 ASN A N 1
ATOM 553 C CA . ASN A 1 69 ? 12.049 2.294 -27.008 1.00 71.50 69 ASN A CA 1
ATOM 554 C C . ASN A 1 69 ? 11.926 0.983 -27.803 1.00 71.50 69 ASN A C 1
ATOM 556 O O . ASN A 1 69 ? 12.408 -0.065 -27.377 1.00 71.50 69 ASN A O 1
ATOM 560 N N . GLU A 1 70 ? 11.298 1.038 -28.976 1.00 69.31 70 GLU A N 1
ATOM 561 C CA . GLU A 1 70 ? 11.060 -0.156 -29.802 1.00 69.31 70 GLU A CA 1
ATOM 562 C C . GLU A 1 70 ? 12.349 -0.917 -30.166 1.00 69.31 70 GLU A C 1
ATOM 564 O O . GLU A 1 70 ? 12.331 -2.140 -30.275 1.00 69.31 70 GLU A O 1
ATOM 569 N N . ASN A 1 71 ? 13.488 -0.229 -30.301 1.00 74.44 71 ASN A N 1
ATOM 570 C CA . ASN A 1 71 ? 14.746 -0.856 -30.716 1.00 74.44 71 ASN A CA 1
ATOM 571 C C . ASN A 1 71 ? 15.442 -1.631 -29.588 1.00 74.44 71 ASN A C 1
ATOM 573 O O . ASN A 1 71 ? 16.280 -2.480 -29.878 1.00 74.44 71 ASN A O 1
ATOM 577 N N . ASN A 1 72 ? 15.128 -1.343 -28.321 1.00 83.25 72 ASN A N 1
ATOM 578 C CA . ASN A 1 72 ? 15.772 -1.969 -27.162 1.00 83.25 72 ASN A CA 1
ATOM 579 C C . ASN A 1 72 ? 14.789 -2.676 -26.215 1.00 83.25 72 ASN A C 1
ATOM 581 O O . ASN A 1 72 ? 15.204 -3.151 -25.158 1.00 83.25 72 ASN A O 1
ATOM 585 N N . VAL A 1 73 ? 13.503 -2.768 -26.575 1.00 86.75 73 VAL A N 1
ATOM 586 C CA . VAL A 1 73 ? 12.465 -3.364 -25.720 1.00 86.75 73 VAL A CA 1
ATOM 587 C C . VAL A 1 73 ? 12.820 -4.789 -25.300 1.00 86.75 73 VAL A C 1
ATOM 589 O O . VAL A 1 73 ? 12.795 -5.085 -24.112 1.00 86.75 73 VAL A O 1
ATOM 592 N N . LYS A 1 74 ? 13.245 -5.649 -26.232 1.00 88.44 74 LYS A N 1
ATOM 593 C CA . LYS A 1 74 ? 13.557 -7.057 -25.935 1.00 88.44 74 LYS A CA 1
ATOM 594 C C . LYS A 1 74 ? 14.717 -7.209 -24.954 1.00 88.44 74 LYS A C 1
ATOM 596 O O . LYS A 1 74 ? 14.571 -7.901 -23.956 1.00 88.44 74 LYS A O 1
ATOM 601 N N . GLU A 1 75 ? 15.825 -6.514 -25.206 1.00 88.94 75 GLU A N 1
ATOM 602 C CA . GLU A 1 75 ? 16.999 -6.520 -24.322 1.00 88.94 75 GLU A CA 1
ATOM 603 C C . GLU A 1 75 ? 16.651 -5.970 -22.930 1.00 88.94 75 GLU A C 1
ATOM 605 O O . GLU A 1 75 ? 17.055 -6.525 -21.910 1.00 88.94 75 GLU A O 1
ATOM 610 N N . ASN A 1 76 ? 15.851 -4.901 -22.868 1.00 89.44 76 ASN A N 1
ATOM 611 C CA . ASN A 1 76 ? 15.401 -4.335 -21.602 1.00 89.44 76 ASN A CA 1
ATOM 612 C C . ASN A 1 76 ? 14.464 -5.277 -20.840 1.00 89.44 76 ASN A C 1
ATOM 614 O O . ASN A 1 76 ? 14.579 -5.361 -19.621 1.00 89.44 76 ASN A O 1
ATOM 618 N N . LEU A 1 77 ? 13.567 -5.990 -21.525 1.00 90.69 77 LEU A N 1
ATOM 619 C CA . LEU A 1 77 ? 12.705 -6.993 -20.900 1.00 90.69 77 LEU A CA 1
ATOM 620 C C . LEU A 1 77 ? 13.533 -8.164 -20.355 1.00 90.69 77 LEU A C 1
ATOM 622 O O . LEU A 1 77 ? 13.391 -8.489 -19.185 1.00 90.69 77 LEU A O 1
ATOM 626 N N . GLU A 1 78 ? 14.474 -8.713 -21.130 1.00 91.19 78 GLU A N 1
ATOM 627 C CA . GLU A 1 78 ? 15.399 -9.758 -20.647 1.00 91.19 78 GLU A CA 1
ATOM 628 C C . GLU A 1 78 ? 16.217 -9.290 -19.433 1.00 91.19 78 GLU A C 1
ATOM 630 O O . GLU A 1 78 ? 16.486 -10.044 -18.494 1.00 91.19 78 GLU A O 1
ATOM 635 N N . ARG A 1 79 ? 16.608 -8.015 -19.411 1.00 92.31 79 ARG A N 1
ATOM 636 C CA . ARG A 1 79 ? 17.281 -7.428 -18.255 1.00 92.31 79 ARG A CA 1
ATOM 637 C C . ARG A 1 79 ? 16.354 -7.324 -17.050 1.00 92.31 79 ARG A C 1
ATOM 639 O O . ARG A 1 79 ? 16.786 -7.646 -15.949 1.00 92.31 79 ARG A O 1
ATOM 646 N N . LEU A 1 80 ? 15.109 -6.891 -17.241 1.00 92.94 80 LEU A N 1
ATOM 647 C CA . LEU A 1 80 ? 14.116 -6.805 -16.170 1.00 92.94 80 LEU A CA 1
ATOM 648 C C . LEU A 1 80 ? 13.807 -8.176 -15.565 1.00 92.94 80 LEU A C 1
ATOM 650 O O . LEU A 1 80 ? 13.699 -8.245 -14.344 1.00 92.94 80 LEU A O 1
ATOM 654 N N . ASP A 1 81 ? 13.761 -9.242 -16.373 1.00 92.75 81 ASP A N 1
ATOM 655 C CA . ASP A 1 81 ? 13.603 -10.625 -15.895 1.00 92.75 81 ASP A CA 1
ATOM 656 C C . ASP A 1 81 ? 14.645 -10.927 -14.796 1.00 92.75 81 ASP A C 1
ATOM 658 O O . ASP A 1 81 ? 14.301 -11.264 -13.664 1.00 92.75 81 ASP A O 1
ATOM 662 N N . ASN A 1 82 ? 15.926 -10.671 -15.086 1.00 94.69 82 ASN A N 1
ATOM 663 C CA . ASN A 1 82 ? 17.019 -10.869 -14.128 1.00 94.69 82 ASN A CA 1
ATOM 664 C C . ASN A 1 82 ? 16.956 -9.901 -12.931 1.00 94.69 82 ASN A C 1
ATOM 666 O O . ASN A 1 82 ? 17.333 -10.246 -11.811 1.00 94.69 82 ASN A O 1
ATOM 670 N N . GLN A 1 83 ? 16.527 -8.658 -13.155 1.00 96.12 83 GLN A N 1
ATOM 671 C CA . GLN A 1 83 ? 16.497 -7.639 -12.105 1.00 96.12 83 GLN A CA 1
ATOM 672 C C . GLN A 1 83 ? 15.387 -7.879 -11.083 1.00 96.12 83 GLN A C 1
ATOM 674 O O . GLN A 1 83 ? 15.610 -7.629 -9.899 1.00 96.12 83 GLN A O 1
ATOM 679 N N . PHE A 1 84 ? 14.222 -8.380 -11.502 1.00 96.56 84 PHE A N 1
ATOM 680 C CA . PHE A 1 84 ? 13.180 -8.785 -10.562 1.00 96.56 84 PHE A CA 1
ATOM 681 C C . PHE A 1 84 ? 13.671 -9.913 -9.658 1.00 96.56 84 PHE A C 1
ATOM 683 O O . PHE A 1 84 ? 13.519 -9.801 -8.445 1.00 96.56 84 PHE A O 1
ATOM 690 N N . GLU A 1 85 ? 14.354 -10.921 -10.202 1.00 96.81 85 GLU A N 1
ATOM 691 C CA . GLU A 1 85 ? 14.942 -11.995 -9.397 1.00 96.81 85 GLU A CA 1
ATOM 692 C C . GLU A 1 85 ? 15.913 -11.452 -8.330 1.00 96.81 85 GLU A C 1
ATOM 694 O O . GLU A 1 85 ? 15.818 -11.813 -7.153 1.00 96.81 85 GLU A O 1
ATOM 699 N N . ILE A 1 86 ? 16.815 -10.538 -8.714 1.00 97.75 86 ILE A N 1
ATOM 700 C CA . ILE A 1 86 ? 17.758 -9.883 -7.789 1.00 97.75 86 ILE A CA 1
ATOM 701 C C . ILE A 1 86 ? 17.007 -9.117 -6.701 1.00 97.75 86 ILE A C 1
ATOM 703 O O . ILE A 1 86 ? 17.347 -9.242 -5.523 1.00 97.75 86 ILE A O 1
ATOM 707 N N . ILE A 1 87 ? 15.990 -8.334 -7.071 1.00 98.06 87 ILE A N 1
ATOM 708 C CA . ILE A 1 87 ? 15.211 -7.548 -6.112 1.00 98.06 87 ILE A CA 1
ATOM 709 C C . ILE A 1 87 ? 14.544 -8.483 -5.109 1.00 98.06 87 ILE A C 1
ATOM 711 O O . ILE A 1 87 ? 14.766 -8.311 -3.915 1.00 98.06 87 ILE A O 1
ATOM 715 N N . ILE A 1 88 ? 13.804 -9.492 -5.574 1.00 97.56 88 ILE A N 1
ATOM 716 C CA . ILE A 1 88 ? 13.044 -10.410 -4.716 1.00 97.56 88 ILE A CA 1
ATOM 717 C C . ILE A 1 88 ? 13.960 -11.171 -3.748 1.00 97.56 88 ILE A C 1
ATOM 719 O O . ILE A 1 88 ? 13.705 -11.156 -2.545 1.00 97.56 88 ILE A O 1
ATOM 723 N N . LYS A 1 89 ? 15.083 -11.728 -4.224 1.00 97.31 89 LYS A N 1
ATOM 724 C CA . LYS A 1 89 ? 16.084 -12.385 -3.357 1.00 97.31 89 LYS A CA 1
ATOM 725 C C . LYS A 1 89 ? 16.675 -11.438 -2.311 1.00 97.31 89 LYS A C 1
ATOM 727 O O . LYS A 1 89 ? 16.974 -11.835 -1.182 1.00 97.31 89 LYS A O 1
ATOM 732 N N . SER A 1 90 ? 16.848 -10.170 -2.680 1.00 97.94 90 SER A N 1
ATOM 733 C CA . SER A 1 90 ? 17.350 -9.155 -1.755 1.00 97.94 90 SER A CA 1
ATOM 734 C C . SER A 1 90 ? 16.331 -8.873 -0.644 1.00 97.94 90 SER A C 1
ATOM 736 O O . SER A 1 90 ? 16.722 -8.751 0.511 1.00 97.94 90 SER A O 1
ATOM 738 N N . LEU A 1 91 ? 15.026 -8.829 -0.942 1.00 97.44 91 LEU A N 1
ATOM 739 C CA . LEU A 1 91 ? 13.988 -8.614 0.081 1.00 97.44 91 LEU A CA 1
ATOM 740 C C . LEU A 1 91 ? 14.015 -9.690 1.172 1.00 97.44 91 LEU A C 1
ATOM 742 O O . LEU A 1 91 ? 13.971 -9.351 2.355 1.00 97.44 91 LEU A O 1
ATOM 746 N N . GLU A 1 92 ? 14.153 -10.961 0.779 1.00 95.50 92 GLU A N 1
ATOM 747 C CA . GLU A 1 92 ? 14.251 -12.096 1.709 1.00 95.50 92 GLU A CA 1
ATOM 748 C C . GLU A 1 92 ? 15.447 -11.942 2.656 1.00 95.50 92 GLU A C 1
ATOM 750 O O . GLU A 1 92 ? 15.328 -12.151 3.862 1.00 95.50 92 GLU A O 1
ATOM 755 N N . THR A 1 93 ? 16.588 -11.502 2.122 1.00 97.44 93 THR A N 1
ATOM 756 C CA . THR A 1 93 ? 17.820 -11.287 2.896 1.00 97.44 93 THR A CA 1
ATOM 757 C C . THR A 1 93 ? 17.648 -10.213 3.977 1.00 97.44 93 THR A C 1
ATOM 759 O O . THR A 1 93 ? 18.217 -10.328 5.063 1.00 97.44 93 THR A O 1
ATOM 762 N N . TYR A 1 94 ? 16.845 -9.183 3.700 1.00 97.75 94 TYR A N 1
ATOM 763 C CA . TYR A 1 94 ? 16.647 -8.023 4.577 1.00 97.75 94 TYR A CA 1
ATOM 764 C C . TYR A 1 94 ? 15.301 -8.016 5.318 1.00 97.75 94 TYR A C 1
ATOM 766 O O . TYR A 1 94 ? 14.947 -7.005 5.926 1.00 97.75 94 TYR A O 1
ATOM 774 N N . ASN A 1 95 ? 14.570 -9.137 5.318 1.00 96.81 95 ASN A N 1
ATOM 775 C CA . ASN A 1 95 ? 13.275 -9.297 5.993 1.00 96.81 95 ASN A CA 1
ATOM 776 C C . ASN A 1 95 ? 12.233 -8.241 5.574 1.00 96.81 95 ASN A C 1
ATOM 778 O O . ASN A 1 95 ? 11.579 -7.621 6.418 1.00 96.81 95 ASN A O 1
ATOM 782 N N . ILE A 1 96 ? 12.106 -8.019 4.265 1.00 97.94 96 ILE A N 1
ATOM 783 C CA . ILE A 1 96 ? 11.043 -7.203 3.670 1.00 97.94 96 ILE A CA 1
ATOM 784 C C . ILE A 1 96 ? 10.058 -8.144 2.983 1.00 97.94 96 ILE A C 1
ATOM 786 O O . ILE A 1 96 ? 10.455 -8.937 2.136 1.00 97.94 96 ILE A O 1
ATOM 790 N N . ASP A 1 97 ? 8.776 -8.058 3.334 1.00 98.12 97 ASP A N 1
ATOM 791 C CA . ASP A 1 97 ? 7.791 -9.059 2.912 1.00 98.12 97 ASP A CA 1
ATOM 792 C C . ASP A 1 97 ? 7.452 -8.948 1.423 1.00 98.12 97 ASP A C 1
ATOM 794 O O . ASP A 1 97 ? 7.366 -9.953 0.718 1.00 98.12 97 ASP A O 1
ATOM 798 N N . TYR A 1 98 ? 7.232 -7.720 0.941 1.00 98.12 98 TYR A N 1
ATOM 799 C CA . TYR A 1 98 ? 6.653 -7.485 -0.383 1.00 98.12 98 TYR A CA 1
ATOM 800 C C . TYR A 1 98 ? 7.285 -6.311 -1.120 1.00 98.12 98 TYR A C 1
ATOM 802 O O . TYR A 1 98 ? 7.690 -5.314 -0.516 1.00 98.12 98 TYR A O 1
ATOM 810 N N . PHE A 1 99 ? 7.264 -6.396 -2.449 1.00 97.88 99 PHE A N 1
ATOM 811 C CA . PHE A 1 99 ? 7.677 -5.334 -3.350 1.00 97.88 99 PHE A CA 1
ATOM 812 C C . PHE A 1 99 ? 6.571 -4.950 -4.329 1.00 97.88 99 PHE A C 1
ATOM 814 O O . PHE A 1 99 ? 5.987 -5.812 -4.977 1.00 97.88 99 PHE A O 1
ATOM 821 N N . ALA A 1 100 ? 6.301 -3.650 -4.458 1.00 96.94 100 ALA A N 1
ATOM 822 C CA . ALA A 1 100 ? 5.379 -3.118 -5.454 1.00 96.94 100 ALA A CA 1
ATOM 823 C C . ALA A 1 100 ? 6.075 -2.205 -6.461 1.00 96.94 100 ALA A C 1
ATOM 825 O O . ALA A 1 100 ? 6.859 -1.321 -6.109 1.00 96.94 100 ALA A O 1
ATOM 826 N N . CYS A 1 101 ? 5.708 -2.361 -7.727 1.00 93.38 101 CYS A N 1
ATOM 827 C CA . CYS A 1 101 ? 6.106 -1.443 -8.778 1.00 93.38 101 CYS A CA 1
ATOM 828 C C . CYS A 1 101 ? 4.943 -1.191 -9.737 1.00 93.38 101 CYS A C 1
ATOM 830 O O . CYS A 1 101 ? 4.401 -2.120 -10.335 1.00 93.38 101 CYS A O 1
ATOM 832 N N . CYS A 1 102 ? 4.574 0.075 -9.928 1.00 94.19 102 CYS A N 1
ATOM 833 C CA . CYS A 1 102 ? 3.624 0.452 -10.970 1.00 94.19 102 CYS A CA 1
ATOM 834 C C . CYS A 1 102 ? 4.233 0.181 -12.353 1.00 94.19 102 CYS A C 1
ATOM 836 O O . CYS A 1 102 ? 5.328 0.657 -12.654 1.00 94.19 102 CYS A O 1
ATOM 838 N N . SER A 1 103 ? 3.530 -0.562 -13.206 1.00 93.25 103 SER A N 1
ATOM 839 C CA . SER A 1 103 ? 4.018 -0.902 -14.538 1.00 93.25 103 SER A CA 1
ATOM 840 C C . SER A 1 103 ? 4.257 0.353 -15.365 1.00 93.25 103 SER A C 1
ATOM 842 O O . SER A 1 103 ? 5.342 0.581 -15.896 1.00 93.25 103 SER A O 1
ATOM 844 N N . MET A 1 104 ? 3.237 1.206 -15.433 1.00 91.19 104 MET A N 1
ATOM 845 C CA . MET A 1 104 ? 3.282 2.449 -16.187 1.00 91.19 104 MET A CA 1
ATOM 846 C C . MET A 1 104 ? 2.217 3.430 -15.708 1.00 91.19 104 MET A C 1
ATOM 848 O O . MET A 1 104 ? 1.146 3.048 -15.229 1.00 91.19 104 MET A O 1
ATOM 852 N N . LEU A 1 105 ? 2.500 4.714 -15.911 1.00 91.94 105 LEU A N 1
ATOM 853 C CA . LEU A 1 105 ? 1.525 5.788 -15.741 1.00 91.94 105 LEU A CA 1
ATOM 854 C C . LEU A 1 105 ? 0.802 6.037 -17.071 1.00 91.94 105 LEU A C 1
ATOM 856 O O . LEU A 1 105 ? 1.037 7.038 -17.751 1.00 91.94 105 LEU A O 1
ATOM 860 N N . ALA A 1 106 ? -0.047 5.085 -17.466 1.00 92.50 106 ALA A N 1
ATOM 861 C CA . ALA A 1 106 ? -0.741 5.094 -18.750 1.00 92.50 106 ALA A CA 1
ATOM 862 C C . ALA A 1 106 ? -1.724 6.264 -18.913 1.00 92.50 106 ALA A C 1
ATOM 864 O O . ALA A 1 106 ? -1.984 6.689 -20.039 1.00 92.50 106 ALA A O 1
ATOM 865 N N . ASP A 1 107 ? -2.219 6.837 -17.812 1.00 91.00 107 ASP A N 1
ATOM 866 C CA . ASP A 1 107 ? -3.004 8.079 -17.822 1.00 91.00 107 ASP A CA 1
ATOM 867 C C . ASP A 1 107 ? -2.227 9.279 -18.399 1.00 91.00 107 ASP A C 1
ATOM 869 O O . ASP A 1 107 ? -2.831 10.265 -18.819 1.00 91.00 107 ASP A O 1
ATOM 873 N N . ARG A 1 108 ? -0.888 9.218 -18.411 1.00 89.81 108 ARG A N 1
ATOM 874 C CA . ARG A 1 108 ? -0.010 10.290 -18.911 1.00 89.81 108 ARG A CA 1
ATOM 875 C C . ARG A 1 108 ? 0.405 10.107 -20.365 1.00 89.81 108 ARG A C 1
ATOM 877 O O . ARG A 1 108 ? 0.938 11.048 -20.956 1.00 89.81 108 ARG A O 1
ATOM 884 N N . LEU A 1 109 ? 0.208 8.918 -20.924 1.00 87.75 109 LEU A N 1
ATOM 885 C CA . LEU A 1 109 ? 0.637 8.606 -22.279 1.00 87.75 109 LEU A CA 1
ATOM 886 C C . LEU A 1 109 ? -0.241 9.337 -23.290 1.00 87.75 109 LEU A C 1
ATOM 888 O O . LEU A 1 109 ? -1.467 9.287 -23.213 1.00 87.75 109 LEU A O 1
ATOM 892 N N . LYS A 1 110 ? 0.396 9.992 -24.266 1.00 82.81 110 LYS A N 1
ATOM 893 C CA . LYS A 1 110 ? -0.324 10.601 -25.395 1.00 82.81 110 LYS A CA 1
ATOM 894 C C . LYS A 1 110 ? -0.944 9.530 -26.287 1.00 82.81 110 LYS A C 1
ATOM 896 O O . LYS A 1 110 ? -2.084 9.675 -26.709 1.00 82.81 110 LYS A O 1
ATOM 901 N N . ASN A 1 111 ? -0.181 8.471 -26.550 1.00 83.06 111 ASN A N 1
ATOM 902 C CA . ASN A 1 111 ? -0.599 7.302 -27.307 1.00 83.06 111 ASN A CA 1
ATOM 903 C C . ASN A 1 111 ? -0.200 6.054 -26.521 1.00 83.06 111 ASN A C 1
ATOM 905 O O . ASN A 1 111 ? 0.872 6.023 -25.928 1.00 83.06 111 ASN A O 1
ATOM 909 N N . PHE A 1 112 ? -1.068 5.050 -26.533 1.00 89.25 112 PHE A N 1
ATOM 910 C CA . PHE A 1 112 ? -0.766 3.704 -26.065 1.00 89.25 112 PHE A CA 1
ATOM 911 C C . PHE A 1 112 ? -0.680 2.817 -27.307 1.00 89.25 112 PHE A C 1
ATOM 913 O O . PHE A 1 112 ? -1.652 2.755 -28.068 1.00 89.25 112 PHE A O 1
ATOM 920 N N . GLY A 1 113 ? 0.474 2.199 -27.542 1.00 90.06 113 GLY A N 1
ATOM 921 C CA . GLY A 1 113 ? 0.772 1.450 -28.756 1.00 90.06 113 GLY A CA 1
ATOM 922 C C . GLY A 1 113 ? 1.412 0.094 -28.477 1.00 90.06 113 GLY A C 1
ATOM 923 O O . GLY A 1 113 ? 1.283 -0.469 -27.394 1.00 90.06 113 GLY A O 1
ATOM 924 N N . ASN A 1 114 ? 2.086 -0.442 -29.497 1.00 90.00 114 ASN A N 1
ATOM 925 C CA . ASN A 1 114 ? 2.648 -1.794 -29.464 1.00 90.00 114 ASN A CA 1
ATOM 926 C C . ASN A 1 114 ? 3.734 -1.955 -28.395 1.00 90.00 114 ASN A C 1
ATOM 928 O O . ASN A 1 114 ? 3.797 -3.002 -27.766 1.00 90.00 114 ASN A O 1
ATOM 932 N N . LEU A 1 115 ? 4.556 -0.924 -28.174 1.00 88.62 115 LEU A N 1
ATOM 933 C CA . LEU A 1 115 ? 5.613 -0.952 -27.165 1.00 88.62 115 LEU A CA 1
ATOM 934 C C . LEU A 1 115 ? 5.042 -1.147 -25.756 1.00 88.62 115 LEU A C 1
ATOM 936 O O . LEU A 1 115 ? 5.502 -2.009 -25.012 1.00 88.62 115 LEU A O 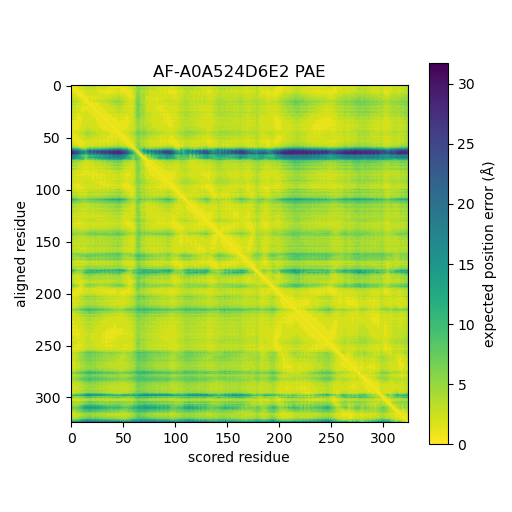1
ATOM 940 N N . GLU A 1 116 ? 4.033 -0.356 -25.384 1.00 91.38 116 GLU A N 1
ATOM 941 C CA . GLU A 1 116 ?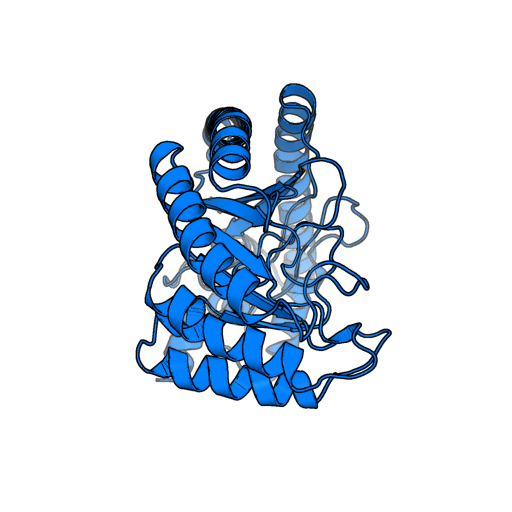 3.394 -0.487 -24.076 1.00 91.38 116 GLU A CA 1
ATOM 942 C C . GLU A 1 116 ? 2.672 -1.827 -23.930 1.00 91.38 116 GLU A C 1
ATOM 944 O O . GLU A 1 116 ? 2.719 -2.425 -22.856 1.00 91.38 116 GLU A O 1
ATOM 949 N N . ASP A 1 117 ? 2.034 -2.308 -25.001 1.00 91.69 117 ASP A N 1
ATOM 950 C CA . ASP A 1 117 ? 1.369 -3.613 -25.022 1.00 91.69 117 ASP A CA 1
ATOM 951 C C . ASP A 1 117 ? 2.382 -4.754 -24.804 1.00 91.69 117 ASP A C 1
ATOM 953 O O . ASP A 1 117 ? 2.157 -5.608 -23.948 1.00 91.69 117 ASP A O 1
ATOM 957 N N . GLU A 1 118 ? 3.538 -4.716 -25.481 1.00 91.25 118 GLU A N 1
ATOM 958 C CA . GLU A 1 118 ? 4.621 -5.705 -25.350 1.00 91.25 118 GLU A CA 1
ATOM 959 C C . GLU A 1 118 ? 5.219 -5.728 -23.934 1.00 91.25 118 GLU A C 1
ATOM 961 O O . GLU A 1 118 ? 5.481 -6.798 -23.384 1.00 91.25 118 GLU A O 1
ATOM 966 N N . ILE A 1 119 ? 5.380 -4.558 -23.304 1.00 91.75 119 ILE A N 1
ATOM 967 C CA . ILE A 1 119 ? 5.824 -4.461 -21.907 1.00 91.75 119 ILE A CA 1
ATOM 968 C C . ILE A 1 119 ? 4.775 -5.064 -20.964 1.00 91.75 119 ILE A C 1
ATOM 970 O O . ILE A 1 119 ? 5.114 -5.848 -20.076 1.00 91.75 119 ILE A O 1
ATOM 974 N N . LEU A 1 120 ? 3.498 -4.711 -21.134 1.00 94.25 120 LEU A N 1
ATOM 975 C CA . LEU A 1 120 ? 2.417 -5.197 -20.272 1.00 94.25 120 LEU A CA 1
ATOM 976 C C . LEU A 1 120 ? 2.191 -6.706 -20.387 1.00 94.25 120 LEU A C 1
ATOM 978 O O . LEU A 1 120 ? 1.851 -7.341 -19.388 1.00 94.25 120 LEU A O 1
ATOM 982 N N . ASP A 1 121 ? 2.420 -7.289 -21.560 1.00 93.56 121 ASP A N 1
ATOM 983 C CA . ASP A 1 121 ? 2.255 -8.724 -21.793 1.00 93.56 121 ASP A CA 1
ATOM 984 C C . ASP A 1 121 ? 3.262 -9.584 -20.997 1.00 93.56 121 ASP A C 1
ATOM 986 O O . ASP A 1 121 ? 3.012 -10.772 -20.782 1.00 93.56 121 ASP A O 1
ATOM 990 N N . LYS A 1 122 ? 4.349 -8.994 -20.472 1.00 93.69 122 LYS A N 1
ATOM 991 C CA . LYS A 1 122 ? 5.298 -9.666 -19.564 1.00 93.69 122 LYS A CA 1
ATOM 992 C C . LYS A 1 122 ? 4.852 -9.720 -18.103 1.00 93.69 122 LYS A C 1
ATOM 994 O O . LYS A 1 122 ? 5.219 -10.651 -17.390 1.00 93.69 122 LYS A O 1
ATOM 999 N N . TYR A 1 123 ? 4.021 -8.783 -17.644 1.00 94.56 123 TYR A N 1
ATOM 1000 C CA . TYR A 1 123 ? 3.629 -8.703 -16.229 1.00 94.56 123 TYR A CA 1
ATOM 1001 C C . TYR A 1 123 ? 2.933 -9.951 -15.680 1.00 94.56 123 TYR A C 1
ATOM 1003 O O . TYR A 1 123 ? 3.232 -10.316 -14.542 1.00 94.56 123 TYR A O 1
ATOM 1011 N N . PRO A 1 124 ? 2.049 -10.644 -16.429 1.00 95.94 124 PRO A N 1
ATOM 1012 C CA . PRO A 1 124 ? 1.482 -11.896 -15.953 1.00 95.94 124 PRO A CA 1
ATOM 1013 C C . PRO A 1 124 ? 2.550 -12.924 -15.579 1.00 95.94 124 PRO A C 1
ATOM 1015 O O . PRO A 1 124 ? 2.420 -13.567 -14.546 1.00 95.94 124 PRO A O 1
ATOM 1018 N N . GLN A 1 125 ? 3.619 -13.044 -16.376 1.00 95.06 125 GLN A N 1
ATOM 1019 C CA . GLN A 1 125 ? 4.721 -13.960 -16.084 1.00 95.06 125 GLN A CA 1
ATOM 1020 C C . GLN A 1 125 ? 5.407 -13.576 -14.766 1.00 95.06 125 GLN A C 1
ATOM 1022 O O . GLN A 1 125 ? 5.497 -14.417 -13.878 1.00 95.06 125 GLN A O 1
ATOM 1027 N N . TYR A 1 126 ? 5.807 -12.310 -14.602 1.00 95.00 126 TYR A N 1
ATOM 1028 C CA . TYR A 1 126 ? 6.486 -11.844 -13.384 1.00 95.00 126 TYR A CA 1
ATOM 1029 C C . TYR A 1 126 ? 5.663 -12.075 -12.118 1.00 95.00 126 TYR A C 1
ATOM 1031 O O . TYR A 1 126 ? 6.180 -12.532 -11.103 1.00 95.00 126 TYR A O 1
ATOM 1039 N N . LEU A 1 127 ? 4.368 -11.767 -12.172 1.00 96.19 127 LEU A N 1
ATOM 1040 C CA . LEU A 1 127 ? 3.487 -11.875 -11.012 1.00 96.19 127 LEU A CA 1
ATOM 1041 C C . LEU A 1 127 ? 3.147 -13.333 -10.677 1.00 96.19 127 LEU A C 1
ATOM 1043 O O . LEU A 1 127 ? 2.974 -13.666 -9.506 1.00 96.19 127 LEU A O 1
ATOM 1047 N N . LEU A 1 128 ? 3.078 -14.219 -11.677 1.00 95.75 128 LEU A N 1
ATOM 1048 C CA . LEU A 1 128 ? 2.935 -15.660 -11.447 1.00 95.75 128 LEU A CA 1
ATOM 1049 C C . LEU A 1 128 ? 4.216 -16.267 -10.862 1.00 95.75 128 LEU A C 1
ATOM 1051 O O . LEU A 1 128 ? 4.125 -17.120 -9.983 1.00 95.75 128 LEU A O 1
ATOM 1055 N N . GLU A 1 129 ? 5.386 -15.806 -11.301 1.00 95.12 129 GLU A N 1
ATOM 1056 C CA . GLU A 1 129 ? 6.687 -16.311 -10.856 1.00 95.12 129 GLU A CA 1
ATOM 1057 C C . GLU A 1 129 ? 7.032 -15.890 -9.420 1.00 95.12 129 GLU A C 1
ATOM 1059 O O . GLU A 1 129 ? 7.504 -16.714 -8.641 1.00 95.12 129 GLU A O 1
ATOM 1064 N N . TYR A 1 130 ? 6.736 -14.643 -9.037 1.00 95.06 130 TYR A N 1
ATOM 1065 C CA . TYR A 1 130 ? 7.133 -14.088 -7.739 1.00 95.06 130 TYR A CA 1
ATOM 1066 C C . TYR A 1 130 ? 5.922 -13.765 -6.854 1.00 95.06 130 TYR A C 1
ATOM 1068 O O . TYR A 1 130 ? 5.159 -12.840 -7.129 1.00 95.06 130 TYR A O 1
ATOM 1076 N N . ASP A 1 131 ? 5.750 -14.502 -5.752 1.00 93.38 131 ASP A N 1
ATOM 1077 C CA . ASP A 1 131 ? 4.646 -14.294 -4.796 1.00 93.38 131 ASP A CA 1
ATOM 1078 C C . ASP A 1 131 ? 4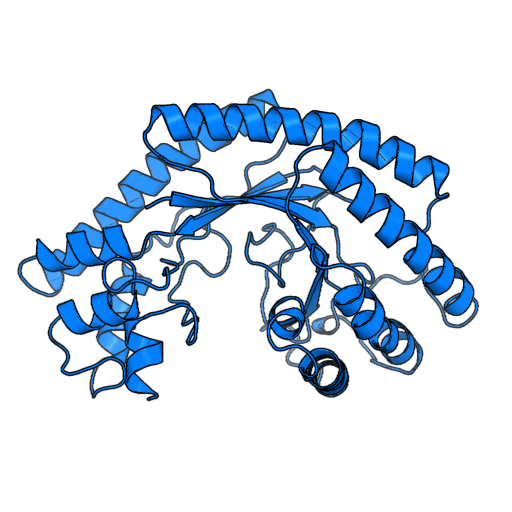.693 -12.930 -4.101 1.00 93.38 131 ASP A C 1
ATOM 1080 O O . ASP A 1 131 ? 3.651 -12.330 -3.834 1.00 93.38 131 ASP A O 1
ATOM 1084 N N . SER A 1 132 ? 5.897 -12.426 -3.833 1.00 96.19 132 SER A N 1
ATOM 1085 C CA . SER A 1 132 ? 6.119 -11.155 -3.145 1.00 96.19 132 SER A CA 1
ATOM 1086 C C . SER A 1 132 ? 6.130 -9.939 -4.075 1.00 96.19 132 SER A C 1
ATOM 1088 O O . SER A 1 132 ? 6.289 -8.814 -3.596 1.00 96.19 132 SER A O 1
ATOM 1090 N N . LEU A 1 133 ? 5.928 -10.135 -5.385 1.00 97.31 133 LEU A N 1
ATOM 1091 C CA . LEU A 1 133 ? 5.837 -9.056 -6.362 1.00 97.31 133 LEU A CA 1
ATOM 1092 C C . LEU A 1 133 ? 4.387 -8.621 -6.573 1.00 97.31 133 LEU A C 1
ATOM 1094 O O . LEU A 1 133 ? 3.514 -9.417 -6.914 1.00 97.31 133 LEU A O 1
ATOM 1098 N N . PHE A 1 134 ? 4.171 -7.317 -6.461 1.00 97.81 134 PHE A N 1
ATOM 1099 C CA . PHE A 1 134 ? 2.911 -6.641 -6.710 1.00 97.81 134 PHE A CA 1
ATOM 1100 C C . PHE A 1 134 ? 3.103 -5.588 -7.801 1.00 97.81 134 PHE A C 1
ATOM 1102 O O . PHE A 1 134 ? 4.151 -4.945 -7.910 1.00 97.81 134 PHE A O 1
ATOM 1109 N N . SER A 1 135 ? 2.080 -5.374 -8.619 1.00 96.94 135 SER A N 1
ATOM 1110 C CA . SER A 1 135 ? 2.134 -4.356 -9.659 1.00 96.94 135 SER A CA 1
ATOM 1111 C C . SER A 1 135 ? 0.787 -3.717 -9.934 1.00 96.94 135 SER A C 1
ATOM 1113 O O . SER A 1 135 ? -0.272 -4.281 -9.690 1.00 96.94 135 SER A O 1
ATOM 1115 N N . SER A 1 136 ? 0.809 -2.507 -10.468 1.00 96.44 136 SER A N 1
ATOM 1116 C CA . SER A 1 136 ? -0.413 -1.824 -10.857 1.00 96.44 136 SER A CA 1
ATOM 1117 C C . SER A 1 136 ? -0.247 -1.084 -12.162 1.00 96.44 136 SER A C 1
ATOM 1119 O O . SER A 1 136 ? 0.857 -0.717 -12.555 1.00 96.44 136 SER A O 1
ATOM 1121 N N . LEU A 1 137 ? -1.369 -0.838 -12.822 1.00 96.06 137 LEU A N 1
ATOM 1122 C CA . LEU A 1 137 ? -1.422 -0.059 -14.045 1.00 96.06 137 LEU A CA 1
ATOM 1123 C C . LEU A 1 137 ? -2.322 1.154 -13.823 1.00 96.06 137 LEU A C 1
ATOM 1125 O O . LEU A 1 137 ? -3.540 1.008 -13.695 1.00 96.06 137 LEU A O 1
ATOM 1129 N N . ASN A 1 138 ? -1.726 2.348 -13.769 1.00 94.31 138 ASN A N 1
ATOM 1130 C CA . ASN A 1 138 ? -2.491 3.582 -13.619 1.00 94.31 138 ASN A CA 1
ATOM 1131 C C . ASN A 1 138 ? -3.021 4.025 -14.982 1.00 94.31 138 ASN A C 1
ATOM 1133 O O . ASN A 1 138 ? -2.246 4.442 -15.839 1.00 94.31 138 ASN A O 1
ATOM 1137 N N . VAL A 1 139 ? -4.335 3.930 -15.187 1.00 95.56 139 VAL A N 1
ATOM 1138 C CA . VAL A 1 139 ? -4.959 4.236 -16.489 1.00 95.56 139 VAL A CA 1
ATOM 1139 C C . VAL A 1 139 ? -5.840 5.475 -16.465 1.00 95.56 139 VAL A C 1
ATOM 1141 O O . VAL A 1 139 ? -6.339 5.871 -17.517 1.00 95.56 139 VAL A O 1
ATOM 1144 N N . ALA A 1 140 ? -6.081 6.075 -15.298 1.00 94.44 140 ALA A N 1
ATOM 1145 C CA . ALA A 1 140 ? -6.932 7.251 -15.221 1.00 94.44 140 ALA A CA 1
ATOM 1146 C C . ALA A 1 140 ? -6.535 8.229 -14.122 1.00 94.44 140 ALA A C 1
ATOM 1148 O O . ALA A 1 140 ? -6.190 7.853 -12.998 1.00 94.44 140 ALA A O 1
ATOM 1149 N N . SER A 1 141 ? -6.728 9.508 -14.430 1.00 92.50 141 SER A N 1
ATOM 1150 C CA . SER A 1 141 ? -6.708 10.579 -13.445 1.00 92.50 141 SER A CA 1
ATOM 1151 C C . SER A 1 141 ? -7.785 11.620 -13.733 1.00 92.50 141 SER A C 1
ATOM 1153 O O . SER A 1 141 ? -8.164 11.847 -14.880 1.00 92.50 141 SER A O 1
ATOM 1155 N N . THR A 1 142 ? -8.260 12.307 -12.694 1.00 92.06 142 THR A N 1
ATOM 1156 C CA . THR A 1 142 ? -9.265 13.377 -12.793 1.00 92.06 142 THR A CA 1
ATOM 1157 C C . THR A 1 142 ? -8.858 14.450 -13.803 1.00 92.06 142 THR A C 1
ATOM 1159 O O . THR A 1 142 ? -9.707 14.992 -14.501 1.00 92.06 142 THR A O 1
ATOM 1162 N N . ASN A 1 143 ? -7.556 14.722 -13.921 1.00 89.75 143 ASN A N 1
ATOM 1163 C CA . ASN A 1 143 ? -7.034 15.779 -14.784 1.00 89.75 143 ASN A CA 1
ATOM 1164 C C . ASN A 1 143 ? -6.794 15.331 -16.235 1.00 89.75 143 ASN A C 1
ATOM 1166 O O . ASN A 1 143 ? -6.686 16.189 -17.107 1.00 89.75 143 ASN A O 1
ATOM 1170 N N . ARG A 1 144 ? -6.663 14.023 -16.503 1.00 90.12 144 ARG A N 1
ATOM 1171 C CA . ARG A 1 144 ? -6.313 13.493 -17.839 1.00 90.12 144 ARG A CA 1
ATOM 1172 C C . ARG A 1 144 ? -7.374 12.574 -18.442 1.00 90.12 144 ARG A C 1
ATOM 1174 O O . ARG A 1 144 ? -7.259 12.189 -19.600 1.00 90.12 144 ARG A O 1
ATOM 1181 N N . GLY A 1 145 ? -8.423 12.252 -17.690 1.00 93.19 145 GLY A N 1
ATOM 1182 C CA . GLY A 1 145 ? -9.445 11.305 -18.113 1.00 93.19 145 GLY A CA 1
ATOM 1183 C C . GLY A 1 145 ? -8.959 9.861 -18.011 1.00 93.19 145 GLY A C 1
ATOM 1184 O O . GLY A 1 145 ? -8.152 9.526 -17.144 1.00 93.19 145 GLY A O 1
ATOM 1185 N N . VAL A 1 146 ? -9.496 8.999 -18.874 1.00 95.44 146 VAL A N 1
ATOM 1186 C CA . VAL A 1 146 ? -9.253 7.551 -18.866 1.00 95.44 146 VAL A CA 1
ATOM 1187 C C . VAL A 1 146 ? -8.561 7.138 -20.160 1.00 95.44 146 VAL A C 1
ATOM 1189 O O . VAL A 1 146 ? -9.071 7.402 -21.250 1.00 95.44 146 VAL A O 1
ATOM 1192 N N . ASN A 1 147 ? -7.447 6.420 -20.050 1.00 95.06 147 ASN A N 1
ATOM 1193 C CA . ASN A 1 147 ? -6.817 5.741 -21.174 1.00 95.06 147 ASN A CA 1
ATOM 1194 C C . ASN A 1 147 ? -7.513 4.392 -21.422 1.00 95.06 147 ASN A C 1
ATOM 1196 O O . ASN A 1 147 ? -7.223 3.386 -20.770 1.00 95.06 147 ASN A O 1
ATOM 1200 N N . LEU A 1 148 ? -8.456 4.372 -22.368 1.00 95.50 148 LEU A N 1
ATOM 1201 C CA . LEU A 1 148 ? -9.254 3.179 -22.679 1.00 95.50 148 LEU A CA 1
ATOM 1202 C C . LEU A 1 148 ? -8.426 2.035 -23.281 1.00 95.50 148 LEU A C 1
ATOM 1204 O O . LEU A 1 148 ? -8.751 0.870 -23.051 1.00 95.50 148 LEU A O 1
ATOM 1208 N N . SER A 1 149 ? -7.362 2.342 -24.025 1.00 95.44 149 SER A N 1
ATOM 1209 C CA . SER A 1 149 ? -6.474 1.324 -24.599 1.00 95.44 149 SER A CA 1
ATOM 1210 C C . SER A 1 149 ? -5.710 0.588 -23.501 1.00 95.44 149 SER A C 1
ATOM 1212 O O . SER A 1 149 ? -5.733 -0.641 -23.459 1.00 95.44 149 SER A O 1
ATOM 1214 N N . ALA A 1 150 ? -5.133 1.330 -22.552 1.00 95.44 150 ALA A N 1
ATOM 1215 C CA . ALA A 1 150 ? -4.456 0.749 -21.397 1.00 95.44 150 ALA A CA 1
ATOM 1216 C C . ALA A 1 150 ? -5.425 -0.014 -20.481 1.00 95.44 150 ALA A C 1
ATOM 1218 O O . ALA A 1 150 ? -5.104 -1.106 -20.019 1.00 95.44 150 ALA A O 1
ATOM 1219 N N . LEU A 1 151 ? -6.641 0.510 -20.270 1.00 96.31 151 LEU A N 1
ATOM 1220 C CA . LEU A 1 151 ? -7.692 -0.199 -19.533 1.00 96.31 151 LEU A CA 1
ATOM 1221 C C . LEU A 1 151 ? -8.061 -1.524 -20.214 1.00 96.31 151 LEU A C 1
ATOM 1223 O O . LEU A 1 151 ? -8.267 -2.530 -19.548 1.00 96.31 151 LEU A O 1
ATOM 1227 N N . LYS A 1 152 ? -8.126 -1.563 -21.548 1.00 95.88 152 LYS A N 1
ATOM 1228 C CA . LYS A 1 152 ? -8.356 -2.815 -22.276 1.00 95.88 152 LYS A CA 1
ATOM 1229 C C . LYS A 1 152 ? -7.184 -3.784 -22.102 1.00 95.88 152 LYS A C 1
ATOM 1231 O O . LYS A 1 152 ? -7.429 -4.960 -21.839 1.00 95.88 152 LYS A O 1
ATOM 1236 N N . ALA A 1 153 ? -5.941 -3.314 -22.209 1.00 96.12 153 ALA A N 1
ATOM 1237 C CA . ALA A 1 153 ? -4.752 -4.145 -22.004 1.00 96.12 153 ALA A CA 1
ATOM 1238 C C . ALA A 1 153 ? -4.713 -4.752 -20.592 1.00 96.12 153 ALA A C 1
ATOM 1240 O O . ALA A 1 153 ? -4.478 -5.950 -20.430 1.00 96.12 153 ALA A O 1
ATOM 1241 N N . SER A 1 154 ? -5.079 -3.970 -19.574 1.00 96.62 154 SER A N 1
ATOM 1242 C CA . SER A 1 154 ? -5.118 -4.428 -18.184 1.00 96.62 154 SER A CA 1
ATOM 1243 C C . SER A 1 154 ? -6.072 -5.606 -17.958 1.00 96.62 154 SER A C 1
ATOM 1245 O O . SER A 1 154 ? -5.800 -6.467 -17.123 1.00 96.62 154 SER A O 1
ATOM 1247 N N . THR A 1 155 ? -7.171 -5.695 -18.720 1.00 95.75 155 THR A N 1
ATOM 1248 C CA . THR A 1 155 ? -8.095 -6.839 -18.625 1.00 95.75 155 THR A CA 1
ATOM 1249 C C . THR A 1 155 ? -7.446 -8.156 -19.047 1.00 95.75 155 THR A C 1
ATOM 1251 O O . THR A 1 155 ? -7.803 -9.204 -18.508 1.00 95.75 155 THR A O 1
ATOM 1254 N N . ARG A 1 156 ? -6.470 -8.126 -19.969 1.00 95.19 156 ARG A N 1
ATOM 1255 C CA . ARG A 1 156 ? -5.717 -9.323 -20.372 1.00 95.19 156 ARG A CA 1
ATOM 1256 C C . ARG A 1 156 ? -4.808 -9.797 -19.245 1.00 95.19 156 ARG A C 1
ATOM 1258 O O . ARG A 1 156 ? -4.769 -10.994 -18.984 1.00 95.19 156 ARG A O 1
ATOM 1265 N N . ILE A 1 157 ? -4.162 -8.866 -18.536 1.00 96.44 157 ILE A N 1
ATOM 1266 C CA . ILE A 1 157 ? -3.344 -9.179 -17.356 1.00 96.44 157 ILE A CA 1
ATOM 1267 C C . ILE A 1 157 ? -4.207 -9.859 -16.291 1.00 96.44 157 ILE A C 1
ATOM 1269 O O . ILE A 1 157 ? -3.902 -10.977 -15.889 1.00 96.44 157 ILE A O 1
ATOM 1273 N N . ILE A 1 158 ? -5.333 -9.242 -15.910 1.00 96.31 158 ILE A N 1
ATOM 1274 C CA . ILE A 1 158 ? -6.275 -9.807 -14.925 1.00 96.31 158 ILE A CA 1
ATOM 1275 C C . ILE A 1 158 ? -6.732 -11.209 -15.347 1.00 96.31 158 ILE A C 1
ATOM 1277 O O . ILE A 1 158 ? -6.729 -12.137 -14.542 1.00 96.31 158 ILE A O 1
ATOM 1281 N N . LYS A 1 159 ? -7.097 -11.389 -16.623 1.00 95.69 159 LYS A N 1
ATOM 1282 C CA . LYS A 1 159 ? -7.524 -12.690 -17.149 1.00 95.69 159 LYS A CA 1
ATOM 1283 C C . LYS A 1 159 ? -6.415 -13.739 -17.046 1.00 95.69 159 LYS A C 1
ATOM 1285 O O . LYS A 1 159 ? -6.699 -14.861 -16.639 1.00 95.69 159 LYS A O 1
ATOM 1290 N N . ASN A 1 160 ? -5.179 -13.390 -17.385 1.00 95.88 160 ASN A N 1
ATOM 1291 C CA . ASN A 1 160 ? -4.049 -14.313 -17.302 1.00 95.88 160 ASN A CA 1
ATOM 1292 C C . ASN A 1 160 ? -3.715 -14.688 -15.851 1.00 95.88 160 ASN A C 1
ATOM 1294 O O . ASN A 1 160 ? -3.410 -15.845 -15.591 1.00 95.88 160 ASN A O 1
ATOM 1298 N N . LEU A 1 161 ? -3.833 -13.748 -14.908 1.00 96.06 161 LEU A N 1
ATOM 1299 C CA . LEU A 1 161 ? -3.613 -14.008 -13.482 1.00 96.06 161 LEU A CA 1
ATOM 1300 C C . LEU A 1 161 ? -4.755 -14.793 -12.833 1.00 96.06 161 LEU A C 1
ATOM 1302 O O . LEU A 1 161 ? -4.521 -15.489 -11.855 1.00 96.06 161 LEU A O 1
ATOM 1306 N N . SER A 1 162 ? -5.971 -14.742 -13.388 1.00 93.19 162 SER A N 1
ATOM 1307 C CA . SER A 1 162 ? -7.153 -15.411 -12.819 1.00 93.19 162 SER A CA 1
ATOM 1308 C C . SER A 1 162 ? -7.066 -16.943 -12.741 1.00 93.19 162 SER A C 1
ATOM 1310 O O . SER A 1 162 ? -7.934 -17.565 -12.133 1.00 93.19 162 SER A O 1
ATOM 1312 N N . VAL A 1 163 ? -6.026 -17.550 -13.329 1.00 91.94 163 VAL A N 1
ATOM 1313 C CA . VAL A 1 163 ? -5.702 -18.976 -13.155 1.00 91.94 163 VAL A CA 1
ATOM 1314 C C . VAL A 1 163 ? -5.366 -19.323 -11.702 1.00 91.94 163 VAL A C 1
ATOM 1316 O O . VAL A 1 163 ? -5.570 -20.464 -11.295 1.00 91.94 163 VAL A O 1
ATOM 1319 N N . ASP A 1 164 ? -4.903 -18.340 -10.926 1.00 90.44 164 ASP A N 1
ATOM 1320 C CA . ASP A 1 164 ? -4.699 -18.429 -9.486 1.00 90.44 164 ASP A CA 1
ATOM 1321 C C . ASP A 1 164 ? -5.404 -17.238 -8.799 1.00 90.44 164 ASP A C 1
ATOM 1323 O O . ASP A 1 164 ? -5.052 -16.074 -9.029 1.00 90.44 164 ASP A O 1
ATOM 1327 N N . PRO A 1 165 ? -6.418 -17.493 -7.948 1.00 84.50 165 PRO A N 1
ATOM 1328 C CA . PRO A 1 165 ? -7.194 -16.431 -7.316 1.00 84.50 165 PRO A CA 1
ATOM 1329 C C . PRO A 1 165 ? -6.356 -15.525 -6.404 1.00 84.50 165 PRO A C 1
ATOM 1331 O O . PRO A 1 165 ? -6.707 -14.355 -6.252 1.00 84.50 165 PRO A O 1
ATOM 1334 N N . PHE A 1 166 ? -5.255 -16.019 -5.830 1.00 88.12 166 PHE A N 1
ATOM 1335 C CA . PHE A 1 166 ? -4.370 -15.215 -4.988 1.00 88.12 166 PHE A CA 1
ATOM 1336 C C . PHE A 1 166 ? -3.434 -14.349 -5.827 1.00 88.12 166 PHE A C 1
ATOM 1338 O O . PHE A 1 166 ? -3.230 -13.184 -5.499 1.00 88.12 166 PHE A O 1
ATOM 1345 N N . LYS A 1 167 ? -2.952 -14.852 -6.969 1.00 90.38 167 LYS A N 1
ATOM 1346 C CA . LYS A 1 167 ? -2.108 -14.070 -7.890 1.00 90.38 167 LYS A CA 1
ATOM 1347 C C . LYS A 1 167 ? -2.846 -12.895 -8.518 1.00 90.38 167 LYS A C 1
ATOM 1349 O O . LYS A 1 167 ? -2.241 -11.865 -8.799 1.00 90.38 167 LYS A O 1
ATOM 1354 N N . ASN A 1 168 ? -4.162 -13.002 -8.689 1.00 87.75 168 ASN A N 1
ATOM 1355 C CA . ASN A 1 168 ? -4.983 -11.875 -9.129 1.00 87.75 168 ASN A CA 1
ATOM 1356 C C . ASN A 1 168 ? -4.946 -10.690 -8.135 1.00 87.75 168 ASN A C 1
ATOM 1358 O O . ASN A 1 168 ? -5.088 -9.544 -8.547 1.00 87.75 168 ASN A O 1
ATOM 1362 N N . LEU A 1 169 ? -4.687 -10.931 -6.842 1.00 91.12 169 LEU A N 1
ATOM 1363 C CA . LEU A 1 169 ? -4.544 -9.867 -5.835 1.00 91.12 169 LEU A CA 1
ATOM 1364 C C . LEU A 1 169 ? -3.212 -9.107 -5.953 1.00 91.12 169 LEU A C 1
ATOM 1366 O O . LEU A 1 169 ? -3.092 -7.993 -5.438 1.00 91.12 169 LEU A O 1
ATOM 1370 N N . ASN A 1 170 ? -2.233 -9.667 -6.671 1.00 95.69 170 ASN A N 1
ATOM 1371 C CA . ASN A 1 170 ? -0.936 -9.033 -6.895 1.00 95.69 170 ASN A CA 1
ATOM 1372 C C . ASN A 1 170 ? -0.983 -7.962 -7.994 1.00 95.69 170 ASN A C 1
ATOM 1374 O O . ASN A 1 170 ? -0.011 -7.228 -8.171 1.00 95.69 170 ASN A O 1
ATOM 1378 N N . PHE A 1 171 ? -2.103 -7.831 -8.714 1.00 96.75 171 PHE A N 1
ATOM 1379 C CA . PHE A 1 171 ? -2.293 -6.809 -9.736 1.00 96.75 171 PHE A CA 1
ATOM 1380 C C . PHE A 1 171 ? -3.539 -5.959 -9.499 1.00 96.75 171 PHE A C 1
ATOM 1382 O O . PHE A 1 171 ? -4.600 -6.468 -9.150 1.00 96.75 171 PHE A O 1
ATOM 1389 N N . CYS A 1 172 ? -3.454 -4.653 -9.760 1.00 95.25 172 CYS A N 1
ATOM 1390 C CA . CYS A 1 172 ? -4.656 -3.832 -9.888 1.00 95.25 172 CYS A CA 1
ATOM 1391 C C . CYS A 1 172 ? -4.574 -2.818 -11.025 1.00 95.25 172 CYS A C 1
ATOM 1393 O O . CYS A 1 172 ? -3.514 -2.310 -11.396 1.00 95.25 172 CYS A O 1
ATOM 1395 N N . VAL A 1 173 ? -5.749 -2.467 -11.537 1.00 96.56 173 VAL A N 1
ATOM 1396 C CA . VAL A 1 173 ? -5.928 -1.242 -12.311 1.00 96.56 173 VAL A CA 1
ATOM 1397 C C . VAL A 1 173 ? -6.143 -0.119 -11.320 1.00 96.56 173 VAL A C 1
ATOM 1399 O O . VAL A 1 173 ? -7.036 -0.202 -10.475 1.00 96.56 173 VAL A O 1
ATOM 1402 N N . SER A 1 174 ? -5.330 0.923 -11.415 1.00 94.12 174 SER A N 1
ATOM 1403 C CA . SER A 1 174 ? -5.396 2.044 -10.495 1.00 94.12 174 SER A CA 1
ATOM 1404 C C . SER A 1 174 ? -5.886 3.311 -11.190 1.00 94.12 174 SER A C 1
ATOM 1406 O O . SER A 1 174 ? -5.644 3.558 -12.375 1.00 94.12 174 SER A O 1
ATOM 1408 N N . PHE A 1 175 ? -6.619 4.116 -10.426 1.00 93.25 175 PHE A N 1
ATOM 1409 C CA . PHE A 1 175 ? -7.136 5.408 -10.848 1.00 93.25 175 PHE A CA 1
ATOM 1410 C C . PHE A 1 175 ? -6.846 6.418 -9.745 1.00 93.25 175 PHE A C 1
ATOM 1412 O O . PHE A 1 175 ? -7.021 6.101 -8.569 1.00 93.25 175 PHE A O 1
ATOM 1419 N N . ASN A 1 176 ? -6.453 7.640 -10.104 1.00 90.25 176 ASN A N 1
ATOM 1420 C CA . ASN A 1 176 ? -6.265 8.738 -9.146 1.00 90.25 176 ASN A CA 1
ATOM 1421 C C . ASN A 1 176 ? -5.302 8.440 -7.981 1.00 90.25 176 ASN A C 1
ATOM 1423 O O . ASN A 1 176 ? -5.380 9.086 -6.937 1.00 90.25 176 ASN A O 1
ATOM 1427 N N . VAL A 1 177 ? -4.372 7.498 -8.148 1.00 88.75 177 VAL A N 1
ATOM 1428 C CA . VAL A 1 177 ? -3.310 7.289 -7.161 1.00 88.75 177 VAL A CA 1
ATOM 1429 C C . VAL A 1 177 ? -2.344 8.460 -7.258 1.00 88.75 177 VAL A C 1
ATOM 1431 O O . VAL A 1 177 ? -1.814 8.756 -8.331 1.00 88.75 177 VAL A O 1
ATOM 1434 N N . ASN A 1 178 ? -2.158 9.170 -6.146 1.00 78.31 178 ASN A N 1
ATOM 1435 C CA . ASN A 1 178 ? -1.249 10.302 -6.115 1.00 78.31 178 ASN A CA 1
ATOM 1436 C C . ASN A 1 178 ? 0.203 9.785 -6.108 1.00 78.31 178 ASN A C 1
ATOM 1438 O O . ASN A 1 178 ? 0.580 9.085 -5.164 1.00 78.31 178 ASN A O 1
ATOM 1442 N N . PRO A 1 179 ? 1.017 10.124 -7.125 1.00 70.62 179 PRO A N 1
ATOM 1443 C CA . PRO A 1 179 ? 2.408 9.691 -7.208 1.00 70.62 179 PRO A CA 1
ATOM 1444 C C . PRO A 1 179 ? 3.280 10.156 -6.034 1.00 70.62 179 PRO A C 1
ATOM 1446 O O . PRO A 1 179 ? 4.190 9.438 -5.635 1.00 70.62 179 PRO A O 1
ATOM 1449 N N . ASP A 1 180 ? 2.996 11.321 -5.458 1.00 71.69 180 ASP A N 1
ATOM 1450 C CA . ASP A 1 180 ? 3.910 12.001 -4.533 1.00 71.69 180 ASP A CA 1
ATOM 1451 C C . ASP A 1 180 ? 3.818 11.467 -3.090 1.00 71.69 180 ASP A C 1
ATOM 1453 O O . ASP A 1 180 ? 4.595 11.865 -2.216 1.00 71.69 180 ASP A O 1
ATOM 1457 N N . LEU A 1 181 ? 2.861 10.567 -2.827 1.00 76.44 181 LEU A N 1
ATOM 1458 C CA . LEU A 1 181 ? 2.457 10.174 -1.474 1.00 76.44 181 LEU A CA 1
ATOM 1459 C C . LEU A 1 181 ? 2.947 8.793 -1.024 1.00 76.44 181 LEU A C 1
ATOM 1461 O O . LEU A 1 181 ? 2.662 8.428 0.111 1.00 76.44 181 LEU A O 1
ATOM 1465 N N . ASN A 1 182 ? 3.644 8.020 -1.867 1.00 83.88 182 ASN A N 1
ATOM 1466 C CA . ASN A 1 182 ? 4.013 6.622 -1.579 1.00 83.88 182 ASN A CA 1
ATOM 1467 C C . ASN A 1 182 ? 2.844 5.837 -0.961 1.00 83.88 182 ASN A C 1
ATOM 1469 O O . ASN A 1 182 ? 2.970 5.270 0.125 1.00 83.88 182 ASN A O 1
ATOM 1473 N N . VAL A 1 183 ? 1.679 5.875 -1.616 1.00 89.19 183 VAL A N 1
ATOM 1474 C CA . VAL A 1 183 ? 0.438 5.315 -1.067 1.00 89.19 183 VAL A CA 1
ATOM 1475 C C . VAL A 1 183 ? 0.691 3.884 -0.559 1.00 89.19 183 VAL A C 1
ATOM 1477 O O . VAL A 1 183 ? 1.056 3.030 -1.370 1.00 89.19 183 VAL A O 1
ATOM 1480 N N . PRO A 1 184 ? 0.518 3.587 0.745 1.00 92.50 184 PRO A N 1
ATOM 1481 C CA . PRO A 1 184 ? 0.905 2.306 1.345 1.00 92.50 184 PRO A CA 1
ATOM 1482 C C . PRO A 1 184 ? -0.149 1.209 1.106 1.00 92.50 184 PRO A C 1
ATOM 1484 O O . PRO A 1 184 ? -0.422 0.373 1.966 1.00 92.50 184 PRO A O 1
ATOM 1487 N N . PHE A 1 185 ? -0.760 1.212 -0.081 1.00 91.19 185 PHE A N 1
ATOM 1488 C CA . PHE A 1 185 ? -1.793 0.274 -0.495 1.00 91.19 185 PHE A CA 1
ATOM 1489 C C . PHE A 1 185 ? -1.275 -0.593 -1.640 1.00 91.19 185 PHE A C 1
ATOM 1491 O O . PHE A 1 185 ? -1.013 -0.102 -2.737 1.00 91.19 185 PHE A O 1
ATOM 1498 N N . PHE A 1 186 ? -1.115 -1.888 -1.386 1.00 92.56 186 PHE A N 1
ATOM 1499 C CA . PHE A 1 186 ? -0.709 -2.843 -2.413 1.00 92.56 186 PHE A CA 1
ATOM 1500 C C . PHE A 1 186 ? -1.949 -3.381 -3.135 1.00 92.56 186 PHE A C 1
ATOM 1502 O O . PHE A 1 186 ? -2.968 -3.597 -2.479 1.00 92.56 186 PHE A O 1
ATOM 1509 N N . PRO A 1 187 ? -1.887 -3.568 -4.466 1.00 93.81 187 PRO A N 1
ATOM 1510 C CA . PRO A 1 187 ? -0.696 -3.459 -5.324 1.00 93.81 187 PRO A CA 1
ATOM 1511 C C . PRO A 1 187 ? -0.437 -2.056 -5.915 1.00 93.81 187 PRO A C 1
ATOM 1513 O O . PRO A 1 187 ? 0.496 -1.863 -6.691 1.00 93.81 187 PRO A O 1
ATOM 1516 N N . ALA A 1 188 ? -1.249 -1.056 -5.569 1.00 93.81 188 ALA A N 1
ATOM 1517 C CA . ALA A 1 188 ? -1.213 0.272 -6.190 1.00 93.81 188 ALA A CA 1
ATOM 1518 C C . ALA A 1 188 ? -0.036 1.171 -5.762 1.00 93.81 188 ALA A C 1
ATOM 1520 O O . ALA A 1 188 ? 0.044 2.318 -6.204 1.00 93.81 188 ALA A O 1
ATOM 1521 N N . SER A 1 189 ? 0.847 0.694 -4.885 1.00 94.25 189 SER A N 1
ATOM 1522 C CA . SER A 1 189 ? 1.925 1.497 -4.317 1.00 94.25 189 SER A CA 1
ATOM 1523 C C . SER A 1 189 ? 3.050 1.728 -5.320 1.00 94.25 189 SER A C 1
ATO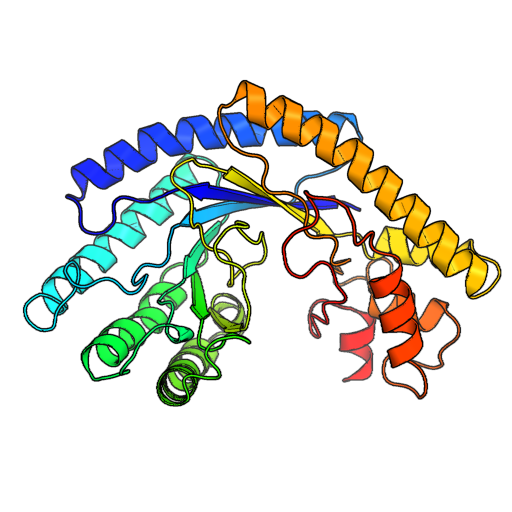M 1525 O O . SER A 1 189 ? 3.494 0.807 -6.005 1.00 94.25 189 SER A O 1
ATOM 1527 N N . TYR A 1 190 ? 3.533 2.964 -5.380 1.00 93.50 190 TYR A N 1
ATOM 1528 C CA . TYR A 1 190 ? 4.750 3.335 -6.091 1.00 93.50 190 TYR A CA 1
ATOM 1529 C C . TYR A 1 190 ? 5.316 4.641 -5.527 1.00 93.50 190 TYR A C 1
ATOM 1531 O O . TYR A 1 190 ? 4.625 5.392 -4.835 1.00 93.50 190 TYR A O 1
ATOM 1539 N N . HIS A 1 191 ? 6.584 4.899 -5.833 1.00 92.56 191 HIS A N 1
ATOM 1540 C CA . HIS A 1 191 ? 7.353 6.032 -5.338 1.00 92.56 191 HIS A CA 1
ATOM 1541 C C . HIS A 1 191 ? 7.517 7.133 -6.393 1.00 92.56 191 HIS A C 1
ATOM 1543 O O . HIS A 1 191 ? 7.768 6.864 -7.568 1.00 92.56 191 HIS A O 1
ATOM 1549 N N . HIS A 1 192 ? 7.420 8.398 -5.989 1.00 87.69 192 HIS A N 1
ATOM 1550 C CA . HIS A 1 192 ? 7.729 9.528 -6.869 1.00 87.69 192 HIS A CA 1
ATOM 1551 C C . HIS A 1 192 ? 8.360 10.689 -6.093 1.00 87.69 192 HIS A C 1
ATOM 1553 O O . HIS A 1 192 ? 7.785 11.759 -5.936 1.00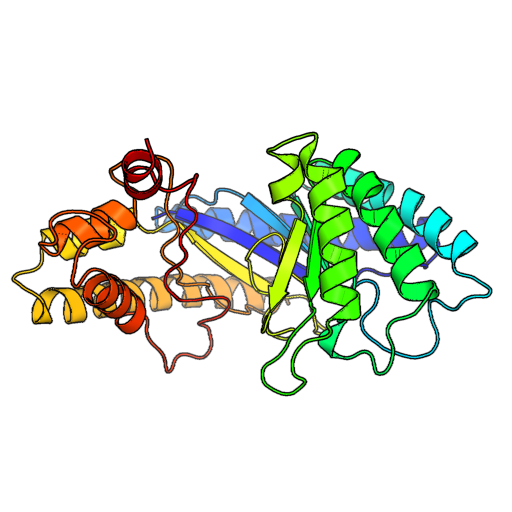 87.69 192 HIS A O 1
ATOM 1559 N N . SER A 1 193 ? 9.565 10.478 -5.570 1.00 87.31 193 SER A N 1
ATOM 1560 C CA . SER A 1 193 ? 10.374 11.528 -4.940 1.00 87.31 193 SER A CA 1
ATOM 1561 C C . SER A 1 193 ? 11.850 11.272 -5.222 1.00 87.31 193 SER A C 1
ATOM 1563 O O . SER A 1 193 ? 12.216 10.213 -5.712 1.00 87.31 193 SER A O 1
ATOM 1565 N N . ARG A 1 194 ? 12.722 12.246 -4.945 1.00 87.06 194 ARG A N 1
ATOM 1566 C CA . ARG A 1 194 ? 14.182 12.040 -4.986 1.00 87.06 194 ARG A CA 1
ATOM 1567 C C . ARG A 1 194 ? 14.717 11.372 -3.724 1.00 87.06 194 ARG A C 1
ATOM 1569 O O . ARG A 1 194 ? 15.746 10.710 -3.787 1.00 87.06 194 ARG A O 1
ATOM 1576 N N . LYS A 1 195 ? 14.070 11.622 -2.586 1.00 92.38 195 LYS A N 1
ATOM 1577 C CA . LYS A 1 195 ? 14.453 11.060 -1.291 1.00 92.38 195 LYS A CA 1
ATOM 1578 C C . LYS A 1 195 ? 13.570 9.857 -0.976 1.00 92.38 195 LYS A C 1
ATOM 1580 O O . LYS A 1 195 ? 12.370 9.939 -1.260 1.00 92.38 195 LYS A O 1
ATOM 1585 N N . PRO A 1 196 ? 14.123 8.814 -0.336 1.00 95.62 196 PRO A N 1
ATOM 1586 C CA . PRO A 1 196 ? 13.309 7.727 0.167 1.00 95.62 196 PRO A CA 1
ATOM 1587 C C . PRO A 1 196 ? 12.293 8.248 1.182 1.00 95.62 196 PRO A C 1
ATOM 1589 O O . PRO A 1 196 ? 12.533 9.229 1.893 1.00 95.62 196 PRO A O 1
ATOM 1592 N N . GLY A 1 197 ? 11.152 7.579 1.266 1.00 96.12 197 GLY A N 1
ATOM 1593 C CA . GLY A 1 197 ? 10.144 7.905 2.263 1.00 96.12 197 GLY A CA 1
ATOM 1594 C C . GLY A 1 197 ? 9.210 6.747 2.538 1.00 96.12 197 GLY A C 1
ATOM 1595 O O . GLY A 1 197 ? 9.095 5.844 1.716 1.00 96.12 197 GLY A O 1
ATOM 1596 N N . PHE A 1 198 ? 8.535 6.771 3.680 1.00 97.56 198 PHE A N 1
ATOM 1597 C CA . PHE A 1 198 ? 7.656 5.686 4.093 1.00 97.56 198 PHE A CA 1
ATOM 1598 C C . PHE A 1 198 ? 6.256 6.163 4.460 1.00 97.56 198 PHE A C 1
ATOM 1600 O O . PHE A 1 198 ? 6.071 7.266 4.975 1.00 97.56 198 PHE A O 1
ATOM 1607 N N . GLY A 1 199 ? 5.271 5.314 4.186 1.00 96.69 199 GLY A N 1
ATOM 1608 C CA . GLY A 1 199 ? 3.878 5.493 4.577 1.00 96.69 199 GLY A CA 1
ATOM 1609 C C . GLY A 1 199 ? 3.386 4.325 5.427 1.00 96.69 199 GLY A C 1
ATOM 1610 O O . GLY A 1 199 ? 3.914 3.214 5.340 1.00 96.69 199 GLY A O 1
ATOM 1611 N N . LEU A 1 200 ? 2.359 4.578 6.235 1.00 97.88 200 LEU A N 1
ATOM 1612 C CA . LEU A 1 200 ? 1.726 3.571 7.087 1.00 97.88 200 LEU A CA 1
ATOM 1613 C C . LEU A 1 200 ? 0.322 3.239 6.592 1.00 97.88 200 LEU A C 1
ATOM 1615 O O . LEU A 1 200 ? -0.446 4.142 6.276 1.00 97.88 200 LEU A O 1
ATOM 1619 N N . ALA A 1 201 ? -0.038 1.959 6.591 1.00 96.06 201 ALA A N 1
ATOM 1620 C CA . ALA A 1 201 ? -1.424 1.518 6.443 1.00 96.06 201 ALA A CA 1
ATOM 1621 C C . ALA A 1 201 ? -1.917 0.900 7.753 1.00 96.06 201 ALA A C 1
ATOM 1623 O O . ALA A 1 201 ? -1.168 0.174 8.412 1.00 96.06 201 ALA A O 1
ATOM 1624 N N . LEU A 1 202 ? -3.171 1.166 8.120 1.00 95.69 202 LEU A N 1
ATOM 1625 C CA . LEU A 1 202 ? -3.762 0.709 9.379 1.00 95.69 202 LEU A CA 1
ATOM 1626 C C . LEU A 1 202 ? -4.813 -0.382 9.156 1.00 95.69 202 LEU A C 1
ATOM 1628 O O . LEU A 1 202 ? -5.642 -0.289 8.255 1.00 95.69 202 LEU A O 1
ATOM 1632 N N . GLU A 1 203 ? -4.814 -1.385 10.032 1.00 94.38 203 GLU A N 1
ATOM 1633 C CA . GLU A 1 203 ? -5.931 -2.316 10.222 1.00 94.38 203 GLU A CA 1
ATOM 1634 C C . GLU A 1 203 ? -6.653 -1.884 11.500 1.00 94.38 203 GLU A C 1
ATOM 1636 O O . GLU A 1 203 ? -6.123 -2.058 12.597 1.00 94.38 203 GLU A O 1
ATOM 1641 N N . MET A 1 204 ? -7.808 -1.225 11.369 1.00 94.50 204 MET A N 1
ATOM 1642 C CA . MET A 1 204 ? -8.460 -0.542 12.502 1.00 94.50 204 MET A CA 1
ATOM 1643 C C . MET A 1 204 ? -9.991 -0.602 12.490 1.00 94.50 204 MET A C 1
ATOM 1645 O O . MET A 1 204 ? -10.656 0.207 13.141 1.00 94.50 204 MET A O 1
ATOM 1649 N N . ALA A 1 205 ? -10.579 -1.531 11.733 1.00 95.00 205 ALA A N 1
ATOM 1650 C CA . ALA A 1 205 ? -12.029 -1.724 11.743 1.00 95.00 205 ALA A CA 1
ATOM 1651 C C . ALA A 1 205 ? -12.568 -2.069 13.149 1.00 95.00 205 ALA A C 1
ATOM 1653 O O . ALA A 1 205 ? -13.678 -1.668 13.498 1.00 95.00 205 ALA A O 1
ATOM 1654 N N . ASP A 1 206 ? -11.769 -2.748 13.973 1.00 95.19 206 ASP A N 1
ATOM 1655 C CA . ASP A 1 206 ? -12.074 -3.081 15.368 1.00 95.19 206 ASP A CA 1
ATOM 1656 C C . ASP A 1 206 ? -12.264 -1.836 16.253 1.00 95.19 206 ASP A C 1
ATOM 1658 O O . ASP A 1 206 ? -13.277 -1.721 16.948 1.00 95.19 206 ASP A O 1
ATOM 1662 N N . ASP A 1 207 ? -11.359 -0.858 16.164 1.00 96.06 207 ASP A N 1
ATOM 1663 C CA . ASP A 1 207 ? -11.490 0.420 16.873 1.00 96.06 207 ASP A CA 1
ATOM 1664 C C . ASP A 1 207 ? -12.732 1.203 16.414 1.00 96.06 207 ASP A C 1
ATOM 1666 O O . ASP A 1 207 ? -13.428 1.806 17.236 1.00 96.06 207 ASP A O 1
ATOM 1670 N N . VAL A 1 208 ? -13.063 1.164 15.116 1.00 96.81 208 VAL A N 1
ATOM 1671 C CA . VAL A 1 208 ? -14.290 1.790 14.589 1.00 96.81 208 VAL A CA 1
ATOM 1672 C C . VAL A 1 208 ? -15.536 1.136 15.196 1.00 96.81 208 VAL A C 1
ATOM 1674 O O . VAL A 1 208 ? -16.435 1.846 15.655 1.00 96.81 208 VAL A O 1
ATOM 1677 N N . ILE A 1 209 ? -15.586 -0.200 15.256 1.00 96.88 209 ILE A N 1
ATOM 1678 C CA . ILE A 1 209 ? -16.689 -0.943 15.887 1.00 96.88 209 ILE A CA 1
ATOM 1679 C C . ILE A 1 209 ? -16.818 -0.568 17.367 1.00 96.88 209 ILE A C 1
ATOM 1681 O O . ILE A 1 209 ? -17.926 -0.309 17.845 1.00 96.88 209 ILE A O 1
ATOM 1685 N N . GLU A 1 210 ? -15.709 -0.546 18.107 1.00 97.38 210 GLU A N 1
ATOM 1686 C CA . GLU A 1 210 ? -15.714 -0.246 19.540 1.00 97.38 210 GLU A CA 1
ATOM 1687 C C . GLU A 1 210 ? -16.250 1.162 19.824 1.00 97.38 210 GLU A C 1
ATOM 1689 O O . GLU A 1 210 ? -17.092 1.350 20.710 1.00 97.38 210 GLU A O 1
ATOM 1694 N N . VAL A 1 211 ? -15.810 2.148 19.040 1.00 97.94 211 VAL A N 1
ATOM 1695 C CA . VAL A 1 211 ? -16.287 3.528 19.149 1.00 97.94 211 VAL A CA 1
ATOM 1696 C C . VAL A 1 211 ? -17.785 3.621 18.865 1.00 97.94 211 VAL A C 1
ATOM 1698 O O . VAL A 1 211 ? -18.507 4.287 19.614 1.00 97.94 211 VAL A O 1
ATOM 1701 N N . ILE A 1 212 ? -18.276 2.946 17.821 1.00 97.38 212 ILE A N 1
ATOM 1702 C CA . ILE A 1 212 ? -19.702 2.948 17.470 1.00 97.38 212 ILE A CA 1
ATOM 1703 C C . ILE A 1 212 ? -20.532 2.334 18.602 1.00 97.38 212 ILE A C 1
ATOM 1705 O O . ILE A 1 212 ? -21.476 2.971 19.066 1.00 97.38 212 ILE A O 1
ATOM 1709 N N . LYS A 1 213 ? -20.128 1.172 19.133 1.00 96.38 213 LYS A N 1
ATOM 1710 C CA . LYS A 1 213 ? -20.823 0.489 20.242 1.00 96.38 213 LYS A CA 1
ATOM 1711 C C . LYS A 1 213 ? -20.948 1.341 21.509 1.00 96.38 213 LYS A C 1
ATOM 1713 O O . LYS A 1 213 ? -21.915 1.197 22.252 1.00 96.38 213 LYS A O 1
ATOM 1718 N N . LYS A 1 214 ? -19.968 2.206 21.782 1.00 96.94 214 LYS A N 1
ATOM 1719 C CA . LYS A 1 214 ? -19.944 3.082 22.969 1.00 96.94 214 LYS A CA 1
ATOM 1720 C C . LYS A 1 214 ? -20.682 4.410 22.772 1.00 96.94 214 LYS A C 1
ATOM 1722 O O . LYS A 1 214 ? -20.878 5.146 23.740 1.00 96.94 214 LYS A O 1
ATOM 1727 N N . SER A 1 215 ? -21.068 4.743 21.544 1.00 97.38 215 SER A N 1
ATOM 1728 C CA . SER A 1 215 ? -21.650 6.041 21.198 1.00 97.38 215 SER A CA 1
ATOM 1729 C C . SER A 1 215 ? -23.176 6.036 21.308 1.00 97.38 215 SER A C 1
ATOM 1731 O O . SER A 1 215 ? -23.829 5.049 20.980 1.00 97.38 215 SER A O 1
ATOM 1733 N N . LYS A 1 216 ? -23.778 7.156 21.735 1.00 93.69 216 LYS A N 1
ATOM 1734 C CA . LYS A 1 216 ? -25.239 7.293 21.840 1.00 93.69 216 LYS A CA 1
ATOM 1735 C C . LYS A 1 216 ? -25.780 8.074 20.642 1.00 93.69 216 LYS A C 1
ATOM 1737 O O . LYS A 1 216 ? -26.011 9.278 20.695 1.00 93.69 216 LYS A O 1
ATOM 1742 N N . GLY A 1 217 ? -25.993 7.357 19.542 1.00 94.12 217 GLY A N 1
ATOM 1743 C CA . GLY A 1 217 ? -26.541 7.913 18.304 1.00 94.12 217 GLY A CA 1
ATOM 1744 C C . GLY A 1 217 ? -25.506 8.594 17.400 1.00 94.12 217 GLY A C 1
ATOM 1745 O O . GLY A 1 217 ? -24.313 8.650 17.687 1.00 94.12 217 GLY A O 1
ATOM 1746 N N . ILE A 1 218 ? -25.981 9.108 16.263 1.00 95.38 218 ILE A N 1
ATOM 1747 C CA . ILE A 1 218 ? -25.151 9.510 15.111 1.00 95.38 218 ILE A CA 1
ATOM 1748 C C . ILE A 1 218 ? -24.160 10.638 15.438 1.00 95.38 218 ILE A C 1
ATOM 1750 O O . ILE A 1 218 ? -23.009 10.596 15.001 1.00 95.38 218 ILE A O 1
ATOM 1754 N N . ASN A 1 219 ? -24.592 11.652 16.193 1.00 95.69 219 ASN A N 1
ATOM 1755 C CA . ASN A 1 219 ? -23.732 12.791 16.528 1.00 95.69 219 ASN A CA 1
ATOM 1756 C C . ASN A 1 219 ? -22.554 12.367 17.412 1.00 95.69 219 ASN A C 1
ATOM 1758 O O . ASN A 1 219 ? -21.425 12.806 17.182 1.00 95.69 219 ASN A O 1
ATOM 1762 N N . ASP A 1 220 ? -22.810 11.472 18.367 1.00 97.25 220 ASP A N 1
ATOM 1763 C CA . ASP A 1 220 ? -21.779 10.907 19.230 1.00 97.25 220 ASP A CA 1
ATOM 1764 C C . ASP A 1 220 ? -20.825 10.023 18.431 1.00 97.25 220 ASP A C 1
ATOM 1766 O O . ASP A 1 220 ? -19.616 10.179 18.569 1.00 97.25 220 ASP A O 1
ATOM 1770 N N . ILE A 1 221 ? -21.344 9.176 17.531 1.00 97.50 221 ILE A N 1
ATOM 1771 C CA . ILE A 1 221 ? -20.515 8.346 16.641 1.00 97.50 221 ILE A CA 1
ATOM 1772 C C . ILE A 1 221 ? -19.540 9.227 15.859 1.00 97.50 221 ILE A C 1
ATOM 1774 O O . ILE A 1 221 ? -18.334 8.990 15.883 1.00 97.50 221 ILE A O 1
ATOM 1778 N N . LYS A 1 222 ? -20.044 10.281 15.204 1.00 96.06 222 LYS A N 1
ATOM 1779 C CA . LYS A 1 222 ? -19.213 11.200 14.418 1.00 96.06 222 LYS A CA 1
ATOM 1780 C C . LYS A 1 222 ? -18.102 11.822 15.264 1.00 96.06 222 LYS A C 1
ATOM 1782 O O . LYS A 1 222 ? -16.945 11.837 14.847 1.00 96.06 222 LYS A O 1
ATOM 1787 N N . LYS A 1 223 ? -18.460 12.354 16.436 1.00 97.00 223 LYS A N 1
ATOM 1788 C CA . LYS A 1 223 ? -17.518 13.023 17.340 1.00 97.00 223 LYS A CA 1
ATOM 1789 C C . LYS A 1 223 ? -16.472 12.045 17.875 1.00 97.00 223 LYS A C 1
ATOM 1791 O O . LYS A 1 223 ? -15.285 12.349 17.850 1.00 97.00 223 LYS A O 1
ATOM 1796 N N . ASN A 1 224 ? -16.904 10.877 18.336 1.00 98.19 224 ASN A N 1
ATOM 1797 C CA . ASN A 1 224 ? -16.027 9.901 18.967 1.00 98.19 224 ASN A CA 1
ATOM 1798 C C . ASN A 1 224 ? -15.086 9.245 17.949 1.00 98.19 224 ASN A C 1
ATOM 1800 O O . ASN A 1 224 ? -13.913 9.062 18.261 1.00 98.19 224 ASN A O 1
ATOM 1804 N N . LEU A 1 225 ? -15.550 8.970 16.723 1.00 97.50 225 LEU A N 1
ATOM 1805 C CA . LEU A 1 225 ? -14.681 8.482 15.647 1.00 97.50 225 LEU A CA 1
ATOM 1806 C C . LEU A 1 225 ? -13.631 9.525 15.272 1.00 97.50 225 LEU A C 1
ATOM 1808 O O . LEU A 1 225 ? -12.455 9.195 15.163 1.00 97.50 225 LEU A O 1
ATOM 1812 N N . ASN A 1 226 ? -14.029 10.792 15.130 1.00 96.69 226 ASN A N 1
ATOM 1813 C CA . ASN A 1 226 ? -13.076 11.856 14.832 1.00 96.69 226 ASN A CA 1
ATOM 1814 C C . ASN A 1 226 ? -12.016 11.996 15.934 1.00 96.69 226 ASN A C 1
ATOM 1816 O O . ASN A 1 226 ? -10.828 12.046 15.625 1.00 96.69 226 ASN A O 1
ATOM 1820 N N . ASN A 1 227 ? -12.427 11.978 17.206 1.00 97.38 227 ASN A N 1
ATOM 1821 C CA . ASN A 1 227 ? -11.500 12.002 18.339 1.00 97.38 227 ASN A CA 1
ATOM 1822 C C . ASN A 1 227 ? -10.525 10.819 18.298 1.00 97.38 227 ASN A C 1
ATOM 1824 O O . ASN A 1 227 ? -9.325 11.016 18.474 1.00 97.38 227 ASN A O 1
ATOM 1828 N N . LYS A 1 228 ? -11.024 9.610 18.014 1.00 97.62 228 LYS A N 1
ATOM 1829 C CA . LYS A 1 228 ? -10.193 8.409 17.908 1.00 97.62 228 LYS A CA 1
ATOM 1830 C C . LYS A 1 228 ? -9.178 8.512 16.766 1.00 97.62 228 LYS A C 1
ATOM 1832 O O . LYS A 1 228 ? -8.006 8.203 16.964 1.00 97.62 228 LYS A O 1
ATOM 1837 N N . PHE A 1 229 ? -9.584 8.998 15.593 1.00 96.62 229 PHE A N 1
ATOM 1838 C CA . PHE A 1 229 ? -8.655 9.216 14.481 1.00 96.62 229 PHE A CA 1
ATOM 1839 C C . PHE A 1 229 ? -7.612 10.297 14.793 1.00 96.62 229 PHE A C 1
ATOM 1841 O O . PHE A 1 229 ? -6.448 10.123 14.447 1.00 96.62 229 PHE A O 1
ATOM 1848 N N . MET A 1 230 ? -7.990 11.378 15.484 1.00 97.00 230 MET A N 1
ATOM 1849 C CA . MET A 1 230 ? -7.051 12.420 15.926 1.00 97.00 230 MET A CA 1
ATOM 1850 C C . MET A 1 230 ? -6.028 11.899 16.945 1.00 97.00 230 MET A C 1
ATOM 1852 O O . MET A 1 230 ? -4.852 12.264 16.878 1.00 97.00 230 MET A O 1
ATOM 1856 N N . GLU A 1 231 ? -6.454 11.040 17.873 1.00 96.56 231 GLU A N 1
ATOM 1857 C CA . GLU A 1 231 ? -5.577 10.368 18.838 1.00 96.56 231 GLU A CA 1
ATOM 1858 C C . GLU A 1 231 ? -4.543 9.489 18.121 1.00 96.56 231 GLU A C 1
ATOM 1860 O O . GLU A 1 231 ? -3.338 9.643 18.338 1.00 96.56 231 GLU A O 1
ATOM 1865 N N . ILE A 1 232 ? -5.008 8.624 17.211 1.00 96.44 232 ILE A N 1
ATOM 1866 C CA . ILE A 1 232 ? -4.146 7.759 16.393 1.00 96.44 232 ILE A CA 1
ATOM 1867 C C . ILE A 1 232 ? -3.169 8.607 15.571 1.00 96.44 232 ILE A C 1
ATOM 1869 O O . ILE A 1 232 ? -1.966 8.354 15.594 1.00 96.44 232 ILE A O 1
ATOM 1873 N N . TYR A 1 233 ? -3.666 9.644 14.888 1.00 97.44 233 TYR A N 1
ATOM 1874 C CA . TYR A 1 233 ? -2.848 10.547 14.080 1.00 97.44 233 TYR A CA 1
ATOM 1875 C C . TYR A 1 233 ? -1.717 11.166 14.893 1.00 97.44 233 TYR A C 1
ATOM 1877 O O . TYR A 1 233 ? -0.564 11.137 14.466 1.00 97.44 233 TYR A O 1
ATOM 1885 N N . THR A 1 234 ? -2.036 11.704 16.070 1.00 97.06 234 THR A N 1
ATOM 1886 C CA . THR A 1 234 ? -1.065 12.401 16.919 1.00 97.06 234 THR A CA 1
ATOM 1887 C C . THR A 1 234 ? 0.036 11.450 17.379 1.00 97.06 234 THR A C 1
ATOM 1889 O O . THR A 1 234 ? 1.219 11.768 17.253 1.00 97.06 234 THR A O 1
ATOM 1892 N N . THR A 1 235 ? -0.344 10.264 17.860 1.00 97.69 235 THR A N 1
ATOM 1893 C CA . THR A 1 235 ? 0.600 9.254 18.352 1.00 97.69 235 THR A CA 1
ATOM 1894 C C . THR A 1 235 ? 1.509 8.744 17.237 1.00 97.69 235 THR A C 1
ATOM 1896 O O . THR A 1 235 ? 2.732 8.766 17.376 1.00 97.69 235 THR A O 1
ATOM 1899 N N . LEU A 1 236 ? 0.929 8.323 16.109 1.00 98.19 236 LEU A N 1
ATOM 1900 C CA . LEU A 1 236 ? 1.692 7.711 15.022 1.00 98.19 236 LEU A CA 1
ATOM 1901 C C . LEU A 1 236 ? 2.555 8.720 14.269 1.00 98.19 236 LEU A C 1
ATOM 1903 O O . LEU A 1 236 ? 3.683 8.391 13.910 1.00 98.19 236 LEU A O 1
ATOM 1907 N N . THR A 1 237 ? 2.068 9.947 14.065 1.00 98.25 237 THR A N 1
ATOM 1908 C CA . THR A 1 237 ? 2.856 11.000 13.407 1.00 98.25 237 THR A CA 1
ATOM 1909 C C . THR A 1 237 ? 4.079 11.353 14.238 1.00 98.25 237 THR A C 1
ATOM 1911 O O . THR A 1 237 ? 5.164 11.468 13.683 1.00 98.25 237 THR A O 1
ATOM 1914 N N . LYS A 1 238 ? 3.939 11.460 15.567 1.00 98.38 238 LYS A N 1
ATOM 1915 C CA . LYS A 1 238 ? 5.073 11.752 16.447 1.00 98.38 238 LYS A CA 1
ATOM 1916 C C . LYS A 1 238 ? 6.182 10.704 16.309 1.00 98.38 238 LYS A C 1
ATOM 1918 O O . LYS A 1 238 ? 7.313 11.066 16.009 1.00 98.38 238 LYS A O 1
ATOM 1923 N N . ILE A 1 239 ? 5.843 9.422 16.473 1.00 98.62 239 ILE A N 1
ATOM 1924 C CA . ILE A 1 239 ? 6.809 8.316 16.353 1.00 98.62 239 ILE A CA 1
ATOM 1925 C C . ILE A 1 239 ? 7.443 8.311 14.957 1.00 98.62 239 ILE A C 1
ATOM 1927 O O . ILE A 1 239 ? 8.657 8.189 14.812 1.00 98.62 239 ILE A O 1
ATOM 1931 N N . SER A 1 240 ? 6.621 8.470 13.920 1.00 98.56 240 SER A N 1
ATOM 1932 C CA .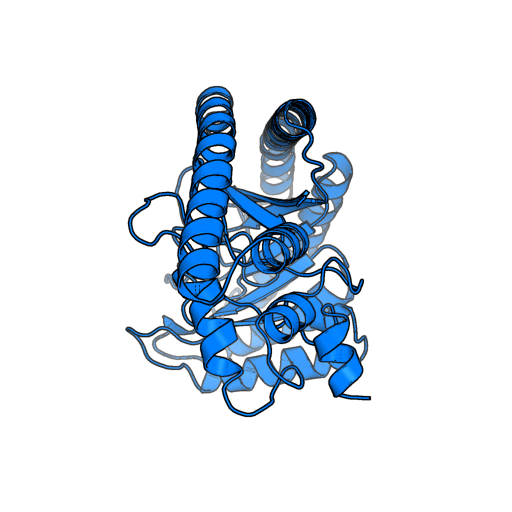 SER A 1 240 ? 7.080 8.358 12.536 1.00 98.56 240 SER A CA 1
ATOM 1933 C C . SER A 1 240 ? 7.983 9.517 12.120 1.00 98.56 240 SER A C 1
ATOM 1935 O O . SER A 1 240 ? 8.971 9.278 11.438 1.00 98.56 240 SER A O 1
ATOM 1937 N N . GLU A 1 241 ? 7.697 10.752 12.539 1.00 98.50 241 GLU A N 1
ATOM 1938 C CA . GLU A 1 241 ? 8.553 11.914 12.258 1.00 98.50 241 GLU A CA 1
ATOM 1939 C C . GLU A 1 241 ? 9.888 11.838 13.020 1.00 98.50 241 GLU A C 1
ATOM 1941 O O . GLU A 1 241 ? 10.938 12.168 12.468 1.00 98.50 241 GLU A O 1
ATOM 1946 N N . GLU A 1 242 ? 9.880 11.336 14.261 1.00 98.56 242 GLU A N 1
ATOM 1947 C CA . GLU A 1 242 ? 11.110 11.089 15.026 1.00 98.56 242 GLU A CA 1
ATOM 1948 C C . GLU A 1 242 ? 12.002 10.045 14.323 1.00 98.56 242 GLU A C 1
ATOM 1950 O O . GLU A 1 242 ? 13.197 10.281 14.126 1.00 98.56 242 GLU A O 1
ATOM 1955 N N . MET A 1 243 ? 11.423 8.925 13.869 1.00 98.50 243 MET A N 1
ATOM 1956 C CA . MET A 1 243 ? 12.153 7.895 13.114 1.00 98.50 243 MET A CA 1
ATOM 1957 C C . MET A 1 243 ? 12.601 8.387 11.734 1.00 98.50 243 MET A C 1
ATOM 1959 O O . MET A 1 243 ? 13.727 8.119 11.320 1.00 98.50 243 MET A O 1
ATOM 1963 N N . ALA A 1 244 ? 11.759 9.152 11.038 1.00 98.12 244 ALA A N 1
ATOM 1964 C CA . ALA A 1 244 ? 12.088 9.765 9.756 1.00 98.12 244 ALA A CA 1
ATOM 1965 C C . ALA A 1 244 ? 13.336 10.650 9.855 1.00 98.12 244 ALA A C 1
ATOM 1967 O O . ALA A 1 244 ? 14.275 10.499 9.070 1.00 98.12 244 ALA A O 1
ATOM 1968 N N . SER A 1 245 ? 13.388 11.515 10.873 1.00 98.12 245 SER A N 1
ATOM 1969 C CA . SER A 1 245 ? 14.548 12.370 11.118 1.00 98.12 245 SER A CA 1
ATOM 1970 C C . SER A 1 245 ? 15.808 11.572 11.458 1.00 98.12 245 SER A C 1
ATOM 1972 O O . SER A 1 245 ? 16.892 11.972 11.043 1.00 98.12 245 SER A O 1
ATOM 1974 N N . MET A 1 246 ? 15.689 10.482 12.222 1.00 98.12 246 MET A N 1
ATOM 1975 C CA . MET A 1 246 ? 16.834 9.664 12.642 1.00 98.12 246 MET A CA 1
ATOM 1976 C C . MET A 1 246 ? 17.453 8.876 11.481 1.00 98.12 246 MET A C 1
ATOM 1978 O O . MET A 1 246 ? 18.670 8.724 11.423 1.00 98.12 246 MET A O 1
ATOM 1982 N N . HIS A 1 247 ? 16.616 8.394 10.561 1.00 98.12 247 HIS A N 1
ATOM 1983 C CA . HIS A 1 247 ? 17.021 7.534 9.442 1.00 98.12 247 HIS A CA 1
ATOM 1984 C C . HIS A 1 247 ? 17.176 8.282 8.111 1.00 98.12 247 HIS A C 1
ATOM 1986 O O . HIS A 1 247 ? 17.405 7.656 7.079 1.00 98.12 247 HIS A O 1
ATOM 1992 N N . GLU A 1 248 ? 17.046 9.612 8.121 1.00 96.81 248 GLU A N 1
ATOM 1993 C CA . GLU A 1 248 ? 17.135 10.477 6.934 1.00 96.81 248 GLU A CA 1
ATOM 1994 C C . GLU A 1 248 ? 16.169 10.080 5.796 1.00 96.81 248 GLU A C 1
ATOM 1996 O O . GLU A 1 248 ? 16.443 10.280 4.608 1.00 96.81 248 GLU A O 1
ATOM 2001 N N . VAL A 1 249 ? 15.003 9.544 6.164 1.00 96.75 249 VAL A N 1
ATOM 2002 C CA . VAL A 1 249 ? 13.896 9.214 5.255 1.00 96.75 249 VAL A CA 1
ATOM 2003 C C . VAL A 1 249 ? 12.730 10.164 5.497 1.00 96.75 249 VAL A C 1
ATOM 2005 O O . VAL A 1 249 ? 12.587 10.730 6.573 1.00 96.75 249 VAL A O 1
ATOM 2008 N N . GLU A 1 250 ? 11.856 10.351 4.516 1.00 96.56 250 GLU A N 1
ATOM 2009 C CA . GLU A 1 250 ? 10.669 11.189 4.692 1.00 96.56 250 GLU A CA 1
ATOM 2010 C C . GLU A 1 250 ? 9.478 10.375 5.213 1.00 96.56 250 GLU A C 1
ATOM 2012 O O . GLU A 1 250 ? 9.086 9.384 4.596 1.00 96.56 250 GLU A O 1
ATOM 2017 N N . PHE A 1 251 ? 8.829 10.816 6.292 1.00 97.19 251 PHE A N 1
ATOM 2018 C CA . PHE A 1 251 ? 7.518 10.279 6.644 1.00 97.19 251 PHE A CA 1
ATOM 2019 C C . PHE A 1 251 ? 6.443 10.879 5.731 1.00 97.19 251 PHE A C 1
ATOM 2021 O O . PHE A 1 251 ? 6.153 12.075 5.793 1.00 97.19 251 PHE A O 1
ATOM 2028 N N . LYS A 1 252 ? 5.840 10.051 4.876 1.00 95.69 252 LYS A N 1
ATOM 2029 C CA . LYS A 1 252 ? 4.826 10.476 3.902 1.00 95.69 252 LYS A CA 1
ATOM 2030 C C . LYS A 1 252 ? 3.446 10.626 4.525 1.00 95.69 252 LYS A C 1
ATOM 2032 O O . LYS A 1 252 ? 2.712 11.533 4.148 1.00 95.69 252 LYS A O 1
ATOM 2037 N N . GLY A 1 253 ? 3.117 9.786 5.501 1.00 96.00 253 GLY A N 1
ATOM 2038 C CA . GLY A 1 253 ? 1.862 9.859 6.235 1.00 96.00 253 GLY A CA 1
ATOM 2039 C C . GLY A 1 253 ? 1.222 8.500 6.481 1.00 96.00 253 GLY A C 1
ATOM 2040 O O . GLY A 1 253 ? 1.863 7.452 6.393 1.00 96.00 253 GLY A O 1
ATOM 2041 N N . ILE A 1 254 ? -0.067 8.539 6.798 1.00 96.62 254 ILE A N 1
ATOM 2042 C CA . ILE A 1 254 ? -0.876 7.399 7.218 1.00 96.62 254 ILE A CA 1
ATOM 2043 C C . ILE A 1 254 ? -2.107 7.290 6.316 1.00 96.62 254 ILE A C 1
ATOM 2045 O O . ILE A 1 254 ? -2.815 8.277 6.106 1.00 96.62 254 ILE A O 1
ATOM 2049 N N . ASP A 1 255 ? -2.382 6.091 5.812 1.00 95.00 255 ASP A N 1
ATOM 2050 C CA . ASP A 1 255 ? -3.674 5.746 5.229 1.00 95.00 255 ASP A CA 1
ATOM 2051 C C . ASP A 1 255 ? -4.653 5.357 6.345 1.00 95.00 255 ASP A C 1
ATOM 2053 O O . ASP A 1 255 ? -4.507 4.321 6.998 1.00 95.00 255 ASP A O 1
ATOM 2057 N N . PHE A 1 256 ? -5.652 6.216 6.559 1.00 93.62 256 PHE A N 1
ATOM 2058 C CA . PHE A 1 256 ? -6.714 6.054 7.555 1.00 93.62 256 PHE A CA 1
ATOM 2059 C C . PHE A 1 256 ? -7.922 5.271 7.030 1.00 93.62 256 PHE A C 1
ATOM 2061 O O . PHE A 1 256 ? -9.007 5.331 7.611 1.00 93.62 256 PHE A O 1
ATOM 2068 N N . SER A 1 257 ? -7.784 4.533 5.933 1.00 91.62 257 SER A N 1
ATOM 2069 C CA . SER A 1 257 ? -8.817 3.577 5.551 1.00 91.62 257 SER A CA 1
ATOM 2070 C C . SER A 1 257 ? -8.917 2.515 6.650 1.00 91.62 257 SER A C 1
ATOM 2072 O O . SER A 1 257 ? -7.910 1.876 6.947 1.00 91.62 257 SER A O 1
ATOM 2074 N N . PRO A 1 258 ? -10.084 2.316 7.290 1.00 89.75 258 PRO A N 1
ATOM 2075 C CA . PRO A 1 258 ? -10.225 1.361 8.376 1.00 89.75 258 PRO A CA 1
ATOM 2076 C C . PRO A 1 258 ? -10.296 -0.048 7.790 1.00 89.75 258 PRO A C 1
ATOM 2078 O O . PRO A 1 258 ? -11.377 -0.611 7.619 1.00 89.75 258 PRO A O 1
ATOM 2081 N N . ALA A 1 259 ? -9.131 -0.579 7.416 1.00 92.06 259 ALA A N 1
ATOM 2082 C CA . ALA A 1 259 ? -9.035 -1.871 6.765 1.00 92.06 259 ALA A CA 1
ATOM 2083 C C . ALA A 1 259 ? -9.555 -2.973 7.706 1.00 92.06 259 ALA A C 1
ATOM 2085 O O . ALA A 1 259 ? -9.254 -2.937 8.909 1.00 92.06 259 ALA A O 1
ATOM 2086 N N . PRO A 1 260 ? -10.351 -3.919 7.180 1.00 92.50 260 PRO A N 1
ATOM 2087 C CA . PRO A 1 260 ? -10.876 -5.025 7.953 1.00 92.50 260 PRO A CA 1
ATOM 2088 C C . PRO A 1 260 ? -9.890 -6.196 8.026 1.00 92.50 260 PRO A C 1
ATOM 2090 O O . PRO A 1 260 ? -8.868 -6.241 7.340 1.00 92.50 260 PRO A O 1
ATOM 2093 N N . PHE A 1 261 ? -10.256 -7.177 8.841 1.00 91.56 261 PHE A N 1
ATOM 2094 C CA . PHE A 1 261 ? -9.668 -8.512 8.863 1.00 91.56 261 PHE A CA 1
ATOM 2095 C C . PHE A 1 261 ? -10.802 -9.553 8.754 1.00 91.56 261 PHE A C 1
ATOM 2097 O O . PHE A 1 261 ? -11.922 -9.218 9.154 1.00 91.56 261 PHE A O 1
ATOM 2104 N N . PRO A 1 262 ? -10.557 -10.797 8.279 1.00 92.44 262 PRO A N 1
ATOM 2105 C CA . PRO A 1 262 ? -11.577 -11.851 8.110 1.00 92.44 262 PRO A CA 1
ATOM 2106 C C . PRO A 1 262 ? -12.181 -12.411 9.414 1.00 92.44 262 PRO A C 1
ATOM 2108 O O . PRO A 1 262 ? -12.232 -13.619 9.644 1.00 92.44 262 PRO A O 1
ATOM 2111 N N . LYS A 1 263 ? -12.628 -11.526 10.302 1.00 94.62 263 LYS A N 1
ATOM 2112 C CA . LYS A 1 263 ? -13.271 -11.794 11.583 1.00 94.62 263 LYS A CA 1
ATOM 2113 C C . LYS A 1 263 ? -14.359 -10.753 11.822 1.00 94.62 263 LYS A C 1
ATOM 2115 O O . LYS A 1 263 ? -14.233 -9.601 11.411 1.00 94.62 263 LYS A O 1
ATOM 2120 N N . LEU A 1 264 ? -15.425 -11.144 12.513 1.00 94.50 264 LEU A N 1
ATOM 2121 C CA . LEU A 1 264 ? -16.578 -10.272 12.748 1.00 94.50 264 LEU A CA 1
ATOM 2122 C C . LEU A 1 264 ? -16.200 -9.010 13.543 1.00 94.50 264 LEU A C 1
ATOM 2124 O O . LEU A 1 264 ? -16.677 -7.913 13.253 1.00 94.50 264 LEU A O 1
ATOM 2128 N N . GLU A 1 265 ? -15.331 -9.154 14.539 1.00 94.75 265 GLU A N 1
ATOM 2129 C CA . GLU A 1 265 ? -14.828 -8.068 15.382 1.00 94.75 265 GLU A CA 1
ATOM 2130 C C . GLU A 1 265 ? -13.914 -7.076 14.651 1.00 94.75 265 GLU A C 1
ATOM 2132 O O . GLU A 1 265 ? -13.641 -6.009 15.186 1.00 94.75 265 GLU A O 1
ATOM 2137 N N . SER A 1 266 ? -13.487 -7.402 13.432 1.00 94.38 266 SER A N 1
ATOM 2138 C CA . SER A 1 266 ? -12.632 -6.571 12.583 1.00 94.38 266 SER A CA 1
ATOM 2139 C C . SER A 1 266 ? -13.262 -6.352 11.206 1.00 94.38 266 SER A C 1
ATOM 2141 O O . SER A 1 266 ? -12.556 -6.120 10.234 1.00 94.38 266 SER A O 1
ATOM 2143 N N . SER A 1 267 ? -14.588 -6.433 11.107 1.00 95.25 267 SER A N 1
ATOM 2144 C CA . SER A 1 267 ? -15.326 -6.185 9.869 1.00 95.25 267 SER A CA 1
ATOM 2145 C C . SER A 1 267 ? -15.835 -4.745 9.831 1.00 95.25 267 SER A C 1
ATOM 2147 O O . SER A 1 267 ? -16.604 -4.306 10.689 1.00 95.25 267 SER A O 1
ATOM 2149 N N . ILE A 1 268 ? -15.448 -3.996 8.801 1.00 94.50 268 ILE A N 1
ATOM 2150 C CA . ILE A 1 268 ? -15.982 -2.655 8.580 1.00 94.50 268 ILE A CA 1
ATOM 2151 C C . ILE A 1 268 ? -17.451 -2.710 8.129 1.00 94.50 268 ILE A C 1
ATOM 2153 O O . ILE A 1 268 ? -18.222 -1.799 8.435 1.00 94.50 268 ILE A O 1
ATOM 2157 N N . GLY A 1 269 ? -17.873 -3.805 7.487 1.00 94.50 269 GLY A N 1
ATOM 2158 C CA . GLY A 1 269 ? -19.283 -4.108 7.236 1.00 94.50 269 GLY A CA 1
ATOM 2159 C C . GLY A 1 269 ? -20.096 -4.203 8.531 1.00 94.50 269 GLY A C 1
ATOM 2160 O O . GLY A 1 269 ? -21.109 -3.518 8.673 1.00 94.50 269 GLY A O 1
ATOM 2161 N N . ASN A 1 270 ? -19.604 -4.962 9.518 1.00 95.38 270 ASN A N 1
ATOM 2162 C CA . ASN A 1 270 ? -20.199 -5.040 10.856 1.00 95.38 270 ASN A CA 1
ATOM 2163 C C . ASN A 1 270 ? -20.244 -3.659 11.517 1.00 95.38 270 ASN A C 1
ATOM 2165 O O . ASN A 1 270 ? -21.261 -3.291 12.092 1.00 95.38 270 ASN A O 1
ATOM 2169 N N . ALA A 1 271 ? -19.180 -2.858 11.400 1.00 95.06 271 ALA A N 1
ATOM 2170 C CA . ALA A 1 271 ? -19.170 -1.498 11.938 1.00 95.06 271 ALA A CA 1
ATOM 2171 C C . ALA A 1 271 ? -20.352 -0.661 11.422 1.00 95.06 271 ALA A C 1
ATOM 2173 O O . ALA A 1 271 ? -20.979 0.057 12.198 1.00 95.06 271 ALA A O 1
ATOM 2174 N N . VAL A 1 272 ? -20.682 -0.784 10.132 1.00 94.81 272 VAL A N 1
ATOM 2175 C CA . VAL A 1 272 ? -21.840 -0.105 9.540 1.00 94.81 272 VAL A CA 1
ATOM 2176 C C . VAL A 1 272 ? -23.154 -0.655 10.093 1.00 94.81 272 VAL A C 1
ATOM 2178 O O . VAL A 1 272 ? -24.003 0.137 10.490 1.00 94.81 272 VAL A O 1
ATOM 2181 N N . GLU A 1 273 ? -23.326 -1.973 10.185 1.00 94.88 273 GLU A N 1
ATOM 2182 C CA . GLU A 1 273 ? -24.541 -2.581 10.756 1.00 94.88 273 GLU A CA 1
ATOM 2183 C C . GLU A 1 273 ? -24.772 -2.153 12.217 1.00 94.88 273 GLU A C 1
ATOM 2185 O O . GLU A 1 273 ? -25.895 -1.824 12.597 1.00 94.88 273 GLU A O 1
ATOM 2190 N N . GLN A 1 274 ? -23.705 -2.012 13.016 1.00 95.12 274 GLN A N 1
ATOM 2191 C CA . GLN A 1 274 ? -23.774 -1.529 14.406 1.00 95.12 274 GLN A CA 1
ATOM 2192 C C . GLN A 1 274 ? -24.255 -0.070 14.543 1.00 95.12 274 GLN A C 1
ATOM 2194 O O . GLN A 1 274 ? -24.619 0.345 15.642 1.00 95.12 274 GLN A O 1
ATOM 2199 N N . ILE A 1 275 ? -24.291 0.718 13.460 1.00 95.06 275 ILE A N 1
ATOM 2200 C CA . ILE A 1 275 ? -24.910 2.058 13.465 1.00 95.06 275 ILE A CA 1
ATOM 2201 C C . ILE A 1 275 ? -26.444 1.949 13.587 1.00 95.06 275 ILE A C 1
ATOM 2203 O O . ILE A 1 275 ? -27.086 2.895 14.047 1.00 95.06 275 ILE A O 1
ATOM 2207 N N . GLY A 1 276 ? -27.023 0.802 13.213 1.00 91.75 276 GLY A N 1
ATOM 2208 C CA . GLY A 1 276 ? -28.462 0.527 13.256 1.00 91.75 276 GLY A CA 1
ATOM 2209 C C . GLY A 1 276 ? -29.093 0.242 11.891 1.00 91.75 276 GLY A C 1
ATOM 2210 O O . GLY A 1 276 ? -30.288 0.471 11.730 1.00 91.75 276 GLY A O 1
ATOM 2211 N N . PHE A 1 277 ? -28.307 -0.203 10.905 1.00 91.56 277 PHE A N 1
ATOM 2212 C CA . PHE A 1 277 ? -28.818 -0.644 9.601 1.00 91.56 277 PHE A CA 1
ATOM 2213 C C . PHE A 1 277 ? -29.054 -2.155 9.598 1.00 91.56 277 PHE A C 1
ATOM 2215 O O . PHE A 1 277 ? -28.292 -2.888 10.222 1.00 91.56 277 PHE A O 1
ATOM 2222 N N . ASP A 1 278 ? -30.069 -2.612 8.860 1.00 90.44 278 ASP A N 1
ATOM 2223 C CA . ASP A 1 278 ? -30.488 -4.022 8.854 1.00 90.44 278 ASP A CA 1
ATOM 2224 C C . ASP A 1 278 ? -29.380 -4.982 8.394 1.00 90.44 278 ASP A C 1
ATOM 2226 O O . ASP A 1 278 ? -29.205 -6.051 8.973 1.00 90.44 278 ASP A O 1
ATOM 2230 N N . TYR A 1 279 ? -28.655 -4.603 7.337 1.00 92.62 279 TYR A N 1
ATOM 2231 C CA . TYR A 1 279 ? -27.489 -5.313 6.812 1.00 92.62 279 TYR A CA 1
ATOM 2232 C C . TYR A 1 279 ? -26.635 -4.385 5.934 1.00 92.62 279 TYR A C 1
ATOM 2234 O O . TYR A 1 279 ? -27.123 -3.379 5.399 1.00 92.62 279 TYR A O 1
ATOM 2242 N N . PHE A 1 280 ? -25.359 -4.717 5.738 1.00 92.44 280 PHE A N 1
ATOM 2243 C CA . PHE A 1 280 ? -24.497 -3.990 4.807 1.00 92.44 280 PHE A CA 1
ATOM 2244 C C . PHE A 1 280 ? -25.037 -4.100 3.370 1.00 92.44 280 PHE A C 1
ATOM 2246 O O . PHE A 1 280 ? -25.136 -5.188 2.809 1.00 92.44 280 PHE A O 1
ATOM 2253 N N . GLY A 1 281 ? -25.380 -2.958 2.768 1.00 91.44 281 GLY A N 1
ATOM 2254 C CA . GLY A 1 281 ? -26.048 -2.874 1.462 1.00 91.44 281 GLY A CA 1
ATOM 2255 C C . GLY A 1 281 ? -27.540 -2.524 1.529 1.00 91.44 281 GLY A C 1
ATOM 2256 O O . GLY A 1 281 ? -28.125 -2.201 0.495 1.00 91.44 281 GLY A O 1
ATOM 2257 N N . ALA A 1 282 ? -28.149 -2.506 2.720 1.00 93.25 282 ALA A N 1
ATOM 2258 C CA . ALA A 1 282 ? -29.529 -2.063 2.911 1.00 93.25 282 ALA A CA 1
ATOM 2259 C C . ALA A 1 282 ? -29.724 -0.560 2.609 1.00 93.25 282 ALA A C 1
ATOM 2261 O O . ALA A 1 282 ? -28.773 0.220 2.458 1.00 93.25 282 ALA A O 1
ATOM 2262 N N . HIS A 1 283 ? -30.986 -0.121 2.560 1.00 93.81 283 HIS A N 1
ATOM 2263 C CA . HIS A 1 283 ? -31.328 1.293 2.404 1.00 93.81 283 HIS A CA 1
ATOM 2264 C C . HIS A 1 283 ? -30.650 2.149 3.484 1.00 93.81 283 HIS A C 1
ATOM 2266 O O . HIS A 1 283 ? -30.712 1.853 4.673 1.00 93.81 283 HIS A O 1
ATOM 2272 N N . GLY A 1 284 ? -29.988 3.228 3.065 1.00 90.31 284 GLY A N 1
ATOM 2273 C CA . GLY A 1 284 ? -29.263 4.113 3.978 1.00 90.31 284 GLY A CA 1
ATOM 2274 C C . GLY A 1 284 ? -27.850 3.649 4.349 1.00 90.31 284 GLY A C 1
ATOM 2275 O O . GLY A 1 284 ? -27.115 4.441 4.924 1.00 90.31 284 GLY A O 1
ATOM 2276 N N . CYS A 1 285 ? -27.392 2.458 3.948 1.00 92.50 285 CYS A N 1
ATOM 2277 C CA . CYS A 1 285 ? -26.026 1.988 4.230 1.00 92.50 285 CYS A CA 1
ATO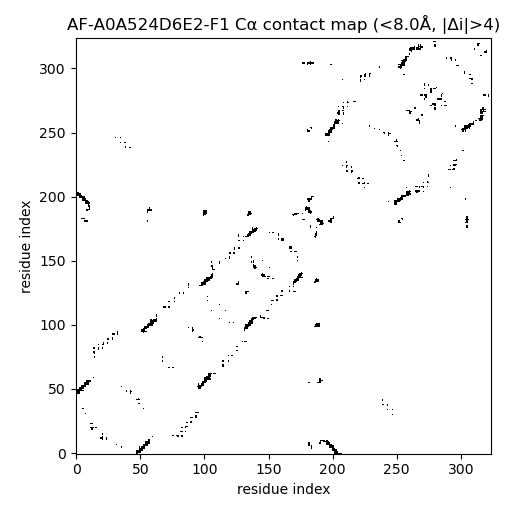M 2278 C C . CYS A 1 285 ? -24.938 2.970 3.740 1.00 92.50 285 CYS A C 1
ATOM 2280 O O . CYS A 1 285 ? -23.906 3.150 4.390 1.00 92.50 285 CYS A O 1
ATOM 2282 N N . SER A 1 286 ? -25.182 3.675 2.627 1.00 93.81 286 SER A N 1
ATOM 2283 C CA . SER A 1 286 ? -24.284 4.725 2.124 1.00 93.81 286 SER A CA 1
ATOM 2284 C C . SER A 1 286 ? -24.096 5.880 3.116 1.00 93.81 286 SER A C 1
ATOM 2286 O O . SER A 1 286 ? -23.014 6.466 3.165 1.00 93.81 286 SER A O 1
ATOM 2288 N N . PHE A 1 287 ? -25.099 6.176 3.950 1.00 95.12 287 PHE A N 1
ATOM 2289 C CA . PHE A 1 287 ? -24.978 7.132 5.048 1.00 95.12 287 PHE A CA 1
ATOM 2290 C C . PHE A 1 287 ? -24.011 6.628 6.121 1.00 95.12 287 PHE A C 1
ATOM 2292 O O . PHE A 1 287 ? -23.147 7.388 6.545 1.00 95.12 287 PHE A O 1
ATOM 2299 N N . GLY A 1 288 ? -24.108 5.358 6.532 1.00 94.19 288 GLY A N 1
ATOM 2300 C CA . GLY A 1 288 ? -23.187 4.765 7.508 1.00 94.19 288 GLY A CA 1
ATOM 2301 C C . GLY A 1 288 ? -21.736 4.772 7.020 1.00 94.19 288 GLY A C 1
ATOM 2302 O O . GLY A 1 288 ? -20.836 5.225 7.727 1.00 94.19 288 GLY A O 1
ATOM 2303 N N . VAL A 1 289 ? -21.525 4.390 5.758 1.00 94.31 289 VAL A N 1
ATOM 2304 C CA . VAL A 1 289 ? -20.222 4.489 5.081 1.00 94.31 289 VAL A CA 1
ATOM 2305 C C . VAL A 1 289 ? -19.707 5.932 5.078 1.00 94.31 289 VAL A C 1
ATOM 2307 O O . VAL A 1 289 ? -18.556 6.194 5.435 1.00 94.31 289 VAL A O 1
ATOM 2310 N N . ALA A 1 290 ? -20.560 6.894 4.712 1.00 95.00 290 ALA A N 1
ATOM 2311 C CA . ALA A 1 290 ? -20.199 8.306 4.702 1.00 95.00 290 ALA A CA 1
ATOM 2312 C C . ALA A 1 290 ? -19.917 8.856 6.108 1.00 95.00 290 ALA A C 1
ATOM 2314 O O . ALA A 1 290 ? -19.061 9.729 6.242 1.00 95.00 290 ALA A O 1
ATOM 2315 N N . LEU A 1 291 ? -20.603 8.367 7.144 1.00 95.19 291 LEU A N 1
ATOM 2316 C CA . LEU A 1 291 ? -20.399 8.765 8.536 1.00 95.19 291 LEU A CA 1
ATOM 2317 C C . LEU A 1 291 ? -18.990 8.395 9.008 1.00 95.19 291 LEU A C 1
ATOM 2319 O O . LEU A 1 291 ? -18.282 9.263 9.517 1.00 95.19 291 LEU A O 1
ATOM 2323 N N . ILE A 1 292 ? -18.568 7.148 8.769 1.00 95.00 292 ILE A N 1
ATOM 2324 C CA . ILE A 1 292 ? -17.223 6.661 9.109 1.00 95.00 292 ILE A CA 1
ATOM 2325 C C . ILE A 1 292 ? -16.170 7.420 8.296 1.00 95.00 292 ILE A C 1
ATOM 2327 O O . ILE A 1 292 ? -15.268 8.032 8.867 1.00 95.00 292 ILE A O 1
ATOM 2331 N N . LYS A 1 293 ? -16.328 7.469 6.965 1.00 94.31 293 LYS A N 1
ATOM 2332 C CA . LYS A 1 293 ? -15.396 8.168 6.067 1.00 94.31 293 LYS A CA 1
ATOM 2333 C C . LYS A 1 293 ? -15.209 9.635 6.464 1.00 94.31 293 LYS A C 1
ATOM 2335 O O . LYS A 1 293 ? -14.094 10.139 6.489 1.00 94.31 293 LYS A O 1
ATOM 2340 N N . ASN A 1 294 ? -16.297 10.354 6.740 1.00 93.94 294 ASN A N 1
ATOM 2341 C CA . ASN A 1 294 ? -16.232 11.785 7.042 1.00 93.94 294 ASN A CA 1
ATOM 2342 C C . ASN A 1 294 ? -15.771 12.095 8.471 1.00 93.94 294 ASN A C 1
ATOM 2344 O O . ASN A 1 294 ? -15.588 13.272 8.781 1.00 93.94 294 ASN A O 1
ATOM 2348 N N . ALA A 1 295 ? -15.600 11.087 9.329 1.00 94.81 295 ALA A N 1
ATOM 2349 C CA . ALA A 1 295 ? -14.969 11.268 10.628 1.00 94.81 295 ALA A CA 1
ATOM 2350 C C . ALA A 1 295 ? -13.434 11.333 10.525 1.00 94.81 295 ALA A C 1
ATOM 2352 O O . ALA A 1 295 ? -12.807 11.932 11.402 1.00 94.81 295 ALA A O 1
ATOM 2353 N N . ILE A 1 296 ? -12.839 10.791 9.452 1.00 94.19 296 ILE A N 1
ATOM 2354 C CA . ILE A 1 296 ? -11.403 10.917 9.168 1.00 94.19 296 ILE A CA 1
ATOM 2355 C C . ILE A 1 296 ? -11.059 12.412 9.001 1.00 94.19 296 ILE A C 1
ATOM 2357 O O . ILE A 1 296 ? -11.740 13.111 8.238 1.00 94.19 296 ILE A O 1
ATOM 2361 N N . PRO A 1 297 ? -10.043 12.940 9.712 1.00 90.31 297 PRO A N 1
ATOM 2362 C CA . PRO A 1 297 ? -9.644 14.340 9.594 1.00 90.31 297 PRO A CA 1
ATOM 2363 C C . PRO A 1 297 ? -9.227 14.687 8.155 1.00 90.31 297 PRO A C 1
ATOM 2365 O O . PRO A 1 297 ? -8.572 13.897 7.489 1.00 90.31 297 PRO A O 1
ATOM 2368 N N . LYS A 1 298 ? -9.606 15.870 7.655 1.00 81.00 298 LYS A N 1
ATOM 2369 C CA . LYS A 1 298 ? -9.339 16.275 6.255 1.00 81.00 298 LYS A CA 1
ATOM 2370 C C . LYS A 1 298 ? -8.270 17.357 6.089 1.00 81.00 298 LYS A C 1
ATOM 2372 O O . LYS A 1 298 ? -7.811 17.575 4.979 1.00 81.00 298 LYS A O 1
ATOM 2377 N N . ASN A 1 299 ? -7.890 18.032 7.173 1.00 81.38 299 ASN A N 1
ATOM 2378 C CA . ASN A 1 299 ? -7.010 19.207 7.142 1.00 81.38 299 ASN A CA 1
ATOM 2379 C C . ASN A 1 299 ? -5.653 18.917 7.800 1.00 81.38 299 ASN A C 1
ATOM 2381 O O . ASN A 1 299 ? -5.119 19.771 8.502 1.00 81.38 299 ASN A O 1
ATOM 2385 N N . LEU A 1 300 ? -5.155 17.689 7.657 1.00 88.81 300 LEU A N 1
ATOM 2386 C CA . LEU A 1 300 ? -3.882 17.259 8.228 1.00 88.81 300 LEU A CA 1
ATOM 2387 C C . LEU A 1 300 ? -2.968 16.764 7.111 1.00 88.81 300 LEU A C 1
ATOM 2389 O O . LEU A 1 300 ? -3.375 15.933 6.302 1.00 88.81 300 LEU A O 1
ATOM 2393 N N . ASP A 1 301 ? -1.729 17.248 7.106 1.00 86.88 301 ASP A N 1
ATOM 2394 C CA . ASP A 1 301 ? -0.793 17.062 5.991 1.00 86.88 301 ASP A CA 1
ATOM 2395 C C . ASP A 1 301 ? -0.273 15.622 5.846 1.00 86.88 301 ASP A C 1
ATOM 2397 O O . ASP A 1 301 ? 0.268 15.262 4.804 1.00 86.88 301 ASP A O 1
ATOM 2401 N N . LYS A 1 302 ? -0.434 14.783 6.880 1.00 93.50 302 LYS A N 1
ATOM 2402 C CA . LYS A 1 302 ? 0.062 13.393 6.917 1.00 93.50 302 LYS A CA 1
ATOM 2403 C C . LYS A 1 302 ? -1.044 12.348 6.797 1.00 93.50 302 LYS A C 1
ATOM 2405 O O . LYS A 1 302 ? -0.872 11.213 7.234 1.00 93.50 302 LYS A O 1
ATOM 2410 N N . ILE A 1 303 ? -2.179 12.719 6.212 1.00 93.69 303 ILE A N 1
ATOM 2411 C CA . ILE A 1 303 ? -3.237 11.780 5.829 1.00 93.69 303 ILE A CA 1
ATOM 2412 C C . ILE A 1 303 ? -3.119 11.531 4.327 1.00 93.69 303 ILE A C 1
ATOM 2414 O O . ILE A 1 303 ? -3.322 12.435 3.519 1.00 93.69 303 ILE A O 1
ATOM 2418 N N . ILE A 1 304 ? -2.753 10.304 3.962 1.00 92.38 304 ILE A N 1
ATOM 2419 C CA . ILE A 1 304 ? -2.417 9.914 2.586 1.00 92.38 304 ILE A CA 1
ATOM 2420 C C . ILE A 1 304 ? -3.232 8.703 2.134 1.00 92.38 304 ILE A C 1
ATOM 2422 O O . ILE A 1 304 ? -4.070 8.180 2.864 1.00 92.38 304 ILE A O 1
ATOM 2426 N N . GLY A 1 305 ? -2.965 8.231 0.919 1.00 88.00 305 GLY A N 1
ATOM 2427 C CA . GLY A 1 305 ? -3.603 7.038 0.383 1.00 88.00 305 GLY A CA 1
ATOM 2428 C C . GLY A 1 305 ? -5.093 7.229 0.152 1.00 88.00 305 GLY A C 1
ATOM 2429 O O . GLY A 1 305 ? -5.539 8.325 -0.193 1.00 88.00 305 GLY A O 1
ATOM 2430 N N . PHE A 1 306 ? -5.856 6.149 0.290 1.00 85.75 306 PHE A N 1
ATOM 2431 C CA . PHE A 1 306 ? -7.293 6.220 0.063 1.00 85.75 306 PHE A CA 1
ATOM 2432 C C . PHE A 1 306 ? -7.991 6.981 1.196 1.00 85.75 306 PHE A C 1
ATOM 2434 O O . PHE A 1 306 ? -8.922 7.740 0.917 1.00 85.75 306 PHE A O 1
ATOM 2441 N N . SER A 1 307 ? -7.523 6.804 2.444 1.00 89.06 307 SER A N 1
ATOM 2442 C CA . SER A 1 307 ? -8.037 7.442 3.667 1.00 89.06 307 SER A CA 1
ATOM 2443 C C . SER A 1 307 ? -9.555 7.614 3.640 1.00 89.06 307 SER A C 1
ATOM 2445 O O . SER A 1 307 ? -10.108 8.713 3.745 1.00 89.06 307 SER A O 1
ATOM 2447 N N . GLY A 1 308 ? -10.236 6.496 3.402 1.00 86.75 308 GLY A N 1
ATOM 2448 C CA . GLY A 1 308 ? -11.654 6.471 3.091 1.00 86.75 308 GLY A CA 1
ATOM 2449 C C . GLY A 1 308 ? -12.333 5.217 3.612 1.00 86.75 308 GLY A C 1
ATOM 2450 O O . GLY A 1 308 ? -12.010 4.724 4.681 1.00 86.75 308 GLY A O 1
ATOM 2451 N N . PHE A 1 309 ? -13.306 4.705 2.865 1.00 85.38 309 PHE A N 1
ATOM 2452 C CA . PHE A 1 309 ? -13.968 3.436 3.163 1.00 85.38 309 PHE A CA 1
ATOM 2453 C C . PHE A 1 309 ? -13.662 2.417 2.065 1.00 85.38 309 PHE A C 1
ATOM 2455 O O . PHE A 1 309 ? -14.245 2.484 0.981 1.00 85.38 309 PHE A O 1
ATOM 2462 N N . MET A 1 310 ? -12.697 1.535 2.308 1.00 79.56 310 MET A N 1
ATOM 2463 C CA . MET A 1 310 ? -12.376 0.461 1.373 1.00 79.56 310 MET A CA 1
ATOM 2464 C C . MET A 1 310 ? -13.321 -0.720 1.614 1.00 79.56 310 MET A C 1
ATOM 2466 O O . MET A 1 310 ? -13.608 -1.060 2.758 1.00 79.56 310 MET A O 1
ATOM 2470 N N . GLN A 1 311 ? -13.797 -1.344 0.536 1.00 82.38 311 GLN A N 1
ATOM 2471 C CA . GLN A 1 311 ? -14.678 -2.517 0.570 1.00 82.38 311 GLN A CA 1
ATOM 2472 C C . GLN A 1 311 ? -13.921 -3.754 0.069 1.00 82.38 311 GLN A C 1
ATOM 2474 O O . GLN A 1 311 ? -14.152 -4.176 -1.066 1.00 82.38 311 GLN A O 1
ATOM 2479 N N . PRO A 1 312 ? -12.984 -4.333 0.842 1.00 83.50 312 PRO A N 1
ATOM 2480 C CA . PRO A 1 312 ? -12.331 -5.568 0.433 1.00 83.50 312 PRO A CA 1
ATOM 2481 C C . PRO A 1 312 ? -13.309 -6.725 0.657 1.00 83.50 312 PRO A C 1
ATOM 2483 O O . PRO A 1 312 ? -13.322 -7.367 1.702 1.00 83.50 312 PRO A O 1
ATOM 2486 N N . VAL A 1 313 ? -14.175 -6.944 -0.334 1.00 86.62 313 VAL A N 1
ATOM 2487 C CA . VAL A 1 313 ? -15.345 -7.834 -0.270 1.00 86.62 313 VAL A CA 1
ATOM 2488 C C . VAL A 1 313 ? -15.026 -9.204 0.332 1.00 86.62 313 VAL A C 1
ATOM 2490 O O . VAL A 1 313 ? -15.810 -9.704 1.127 1.00 86.62 313 VAL A O 1
ATOM 2493 N N . LEU A 1 314 ? -13.881 -9.793 -0.025 1.00 87.19 314 LEU A N 1
ATOM 2494 C CA . LEU A 1 314 ? -13.473 -11.124 0.436 1.00 87.19 314 LEU A CA 1
ATOM 2495 C C . LEU A 1 314 ? -12.701 -11.120 1.768 1.00 87.19 314 LEU A C 1
ATOM 2497 O O . LEU A 1 314 ? -12.597 -12.168 2.398 1.00 87.19 314 LEU A O 1
ATOM 2501 N N . GLU A 1 315 ? -12.162 -9.978 2.206 1.00 88.81 315 GLU A N 1
ATOM 2502 C CA . GLU A 1 315 ? -11.459 -9.863 3.497 1.00 88.81 315 GLU A CA 1
ATOM 2503 C C . GLU A 1 315 ? -12.391 -9.415 4.628 1.00 88.81 315 GLU A C 1
ATOM 2505 O O . GLU A 1 315 ? -12.099 -9.643 5.800 1.00 88.81 315 GLU A O 1
ATOM 2510 N N . ASP A 1 316 ? -13.513 -8.776 4.301 1.00 94.44 316 ASP A N 1
ATOM 2511 C CA . ASP A 1 316 ? -14.494 -8.344 5.286 1.00 94.44 316 ASP A CA 1
ATOM 2512 C C . ASP A 1 316 ? -15.521 -9.448 5.569 1.00 94.44 316 ASP A C 1
ATOM 2514 O O . ASP A 1 316 ? -16.314 -9.811 4.704 1.00 94.44 316 ASP A O 1
ATOM 2518 N N . PHE A 1 317 ? -15.549 -9.944 6.810 1.00 95.00 317 PHE A N 1
ATOM 2519 C CA . PHE A 1 317 ? -16.439 -11.038 7.212 1.00 95.00 317 PHE A CA 1
ATOM 2520 C C . PHE A 1 317 ? -17.926 -10.770 6.922 1.00 95.00 317 PHE A C 1
ATOM 2522 O O . PHE A 1 317 ? -18.617 -11.642 6.394 1.00 95.00 317 PHE A O 1
ATOM 2529 N N . THR A 1 318 ? -18.439 -9.588 7.274 1.00 94.69 318 THR A N 1
ATOM 2530 C CA . THR A 1 318 ? -19.865 -9.265 7.117 1.00 94.69 318 THR A CA 1
ATOM 2531 C C . THR A 1 318 ? -20.232 -9.059 5.654 1.00 94.69 318 THR A C 1
ATOM 2533 O O . THR A 1 318 ? -21.263 -9.567 5.218 1.00 94.69 318 THR A O 1
ATOM 2536 N N . ILE A 1 319 ? -19.386 -8.368 4.882 1.00 94.19 319 ILE A N 1
ATOM 2537 C CA . ILE A 1 319 ? -19.630 -8.162 3.447 1.00 94.19 319 ILE A CA 1
ATOM 2538 C C . ILE A 1 319 ? -19.537 -9.495 2.694 1.00 94.19 319 ILE A C 1
ATOM 2540 O O . ILE A 1 319 ? -20.388 -9.782 1.860 1.00 94.19 319 ILE A O 1
ATOM 2544 N N . ALA A 1 320 ? -18.554 -10.343 3.005 1.00 93.25 320 ALA A N 1
ATOM 2545 C CA . ALA A 1 320 ? -18.431 -11.660 2.385 1.00 93.25 320 ALA A CA 1
ATOM 2546 C C . ALA A 1 320 ? -19.659 -12.537 2.677 1.00 93.25 320 ALA A C 1
ATOM 2548 O O . ALA A 1 320 ? -20.200 -13.176 1.776 1.00 93.25 320 ALA A O 1
ATOM 2549 N N . LYS A 1 321 ? -20.133 -12.533 3.929 1.00 91.56 321 LYS A N 1
ATOM 2550 C CA . LYS A 1 321 ? -21.301 -13.310 4.358 1.00 91.56 321 LYS A CA 1
ATOM 2551 C C . LYS A 1 321 ? -22.607 -12.850 3.705 1.00 91.56 321 LYS A C 1
ATOM 2553 O O . LYS A 1 321 ? -23.499 -13.669 3.525 1.00 91.56 321 LYS A O 1
ATOM 2558 N N . SER A 1 322 ? -22.761 -11.571 3.360 1.00 87.06 322 SER A N 1
ATOM 2559 C CA . SER A 1 322 ? -23.993 -11.096 2.710 1.00 87.06 322 SER A CA 1
ATOM 2560 C C . SER A 1 322 ? -24.113 -11.520 1.241 1.00 87.06 322 SER A C 1
ATOM 2562 O O . SER A 1 322 ? -25.187 -11.386 0.656 1.00 87.06 322 SER A O 1
ATOM 2564 N N . LEU A 1 323 ? -23.032 -12.043 0.651 1.00 82.12 323 LEU A N 1
ATOM 2565 C CA . LEU A 1 323 ? -22.985 -12.541 -0.726 1.00 82.12 323 LEU A CA 1
ATOM 2566 C C . LEU A 1 323 ? -23.194 -14.060 -0.846 1.00 82.12 323 LEU A C 1
ATOM 2568 O O . LEU A 1 323 ? -23.305 -14.554 -1.970 1.00 82.12 323 LEU A O 1
ATOM 2572 N N . SER A 1 324 ? -23.213 -14.788 0.277 1.00 68.25 324 SER A N 1
ATOM 2573 C CA . SER A 1 324 ? -23.443 -16.242 0.352 1.00 68.25 324 SER A CA 1
ATOM 2574 C C . SER A 1 324 ? -24.891 -16.575 0.681 1.00 68.25 324 SER A C 1
ATOM 2576 O O . SER A 1 324 ? -25.440 -17.495 0.039 1.00 68.25 324 SER A O 1
#

Foldseek 3Di:
DAFAEKEKEAAQPQPDDLVVNLVVLVVPLLLVLVLVVLLQVLCVVVVHHYNFYEYEYAAPAEDDPDDDDPVCLVVSVVSVVVSLVSNLVSCVVSVHQAYEHENYQQLPDPDDDDSSLVSLVCVLVSLVVHVRYAYEYEAEEPVRGGNVVSVVSVVVSLVSQVVDVSSSQSYYYDYHADQPQQARDPRPGHHDDNFMAIETEDQALLVLLVQLLPADALVSSLVSLLVVLVVVQVSSVVSRVVSCVVSVHHYRAYQQANHAAQDLSRANQNSLVSNPAPGCVDPCSVVSQCSNQVSNDDPDRRHHHPSGHDCPQVGGNRSVVVVD

Sequence (324 aa):
MKIRAITIGDNIPFLSSNENLSTFMEEKLSKFQKLNEDLIKEFKNVGLEVQTTRLCSQPLYPNTEEKINENNVKENLERLDNQFEIIIKSLETYNIDYFACCSMLADRLKNFGNLEDEILDKYPQYLLEYDSLFSSLNVASTNRGVNLSALKASTRIIKNLSVDPFKNLNFCVSFNVNPDLNVPFFPASYHHSRKPGFGLALEMADDVIEVIKKSKGINDIKKNLNNKFMEIYTTLTKISEEMASMHEVEFKGIDFSPAPFPKLESSIGNAVEQIGFDYFGAHGCSFGVALIKNAIPKNLDKIIGFSGFMQPVLEDFTIAKSLS